Protein 2ODV (pdb70)

Foldseek 3Di:
DLVVLVVVLVVLLVVLLVVLVVLLVVLVDAADLAPVRLVVVVVVLCCCVPPVVVVSVVSLVVSVVSVVVNVVCCVVPVDPAPPQSDNVNSVVSVVSSVVSSVVSVVVSVVSVVLNVVLVVLVVVLVVLLVVLVVLLVVLVVLLVVQVVCVVVVHHRDCLVVSVVSLVVSVVSLVVNCVSLVVSVVSVNVCSVVSNVVSVVSVVSSVVSVVSSVVPPD

GO terms:
  GO:0042383 sarcolemma (C, IDA)
  GO:0030056 hemidesmosome (C, IDA)
  GO:0031581 hemidesmosome assembly (P, IDA)
  GO:0005515 protein binding (F, IPI)
  GO:0008307 structural constituent of muscle (F, TAS)
  GO:0005829 cytosol (C, TAS)
  GO:0043034 costamere (C, TAS)
  GO:0045296 cadherin binding (F, HDA)
  GO:0030506 ankyrin binding (F, IPI)
  GO:0045111 intermediate filament cytoskeleton (C, IDA)
  GO:0005925 focal adhesion (C, IDA)
  GO:0070062 extracellular exosome (C, HDA)
  GO:0005925 focal adhesion (C, HDA)
  GO:0003723 RNA binding (F, HDA)
  GO:0008307 structural constituent of muscle (F, IMP)

Sequence (217 aa):
ELQLRWQEYRELVLLLLQWMRHHTAAFEERFPSSFEEIEILWSQFLKFKEMELPAKEADKNRSKGIYQSLEGAVQAGQLKVPPGYHHPLDVEKEEWGKLHVAILEREKQLRRSEFERLEALQRRIVTKLQMEAGLAEEQLNQADALLQSDVRLLAAGKVPQRAGEVERDLDKADSMIRLLFNNDVQQTLKDGRHPQGEQMYRRVYRLHKRLVAIRTEYNLRLK

Radius of gyration: 33.37 Å; Cα contacts (8 Å, |Δi|>4): 157; chains: 1; bounding box: 69×65×80 Å

Solvent-accessible surface area: 13634 Å² total; per-residue (Å²): 144,57,118,94,123,12,104,77,0,104,96,26,0,83,109,3,5,106,27,1,141,121,34,38,61,50,34,166,148,76,82,4,40,39,59,123,67,4,99,96,38,81,43,109,7,51,131,13,66,108,138,76,30,65,52,56,76,55,27,13,73,127,0,67,44,30,8,124,72,4,68,53,10,31,155,73,54,126,15,154,26,45,117,32,40,71,20,120,31,1,58,119,54,34,30,106,1,92,94,20,5,96,83,34,24,124,82,2,124,57,37,83,107,62,7,75,44,6,80,178,36,12,62,106,6,104,129,27,2,25,109,0,66,97,12,0,70,106,0,41,64,30,0,82,34,0,34,149,32,71,87,68,76,120,110,38,135,103,25,52,51,0,71,125,4,4,81,64,0,28,67,49,3,168,101,0,50,98,12,1,88,58,0,51,96,16,179,26,78,74,3,105,126,30,67,137,108,1,75,189,11,55,113,75,2,67,65,12,74,69,54,5,77,135,126,26,156

InterPro domains:
  IPR001101 Plectin repeat [PF00681] (2866-2904)
  IPR001101 Plectin repeat [PF00681] (2942-2980)
  IPR001101 Plectin repeat [PF00681] (3194-3232)
  IPR001101 Plectin repeat [PF00681] (3270-3308)
  IPR001101 Plectin repeat [PF00681] (3525-3563)
  IPR001101 Plectin repeat [PF00681] (3601-3639)
  IPR001101 Plectin repeat [PF00681] (3860-3898)
  IPR001101 Plectin repeat [PF00681] (3936-3974)
  IPR001101 Plectin repeat [PF00681] (4065-4100)
  IPR001101 Plectin repeat [PF00681] (4103-4141)
  IPR001101 Plectin repeat [PF00681] (4179-4217)
  IPR001101 Plectin repeat [PF00681] (4280-4308)
  IPR001101 Plectin repeat [PF00681] (4448-4484)
  IPR001101 Plectin repeat [PF00681] (4524-4562)
  IPR001101 Plectin repeat [SM00250] (2826-2863)
  IPR001101 Plectin repeat [SM00250] (2864-2901)
  IPR001101 Plectin repeat [SM00250] (2902-2939)
  IPR001101 Plectin repeat [SM00250] (2940-2977)
  IPR001101 Plectin repeat [SM00250] (2981-3015)
  IPR001101 Plectin repeat [SM00250] (3116-3153)

Structure (mmCIF, N/CA/C/O backbone):
data_2ODV
#
_entry.id   2ODV
#
_cell.length_a   154.620
_cell.length_b   26.510
_cell.length_c   58.090
_cell.angle_alpha   90.00
_cell.angle_beta   90.00
_cell.angle_gamma   90.00
#
_symmetry.space_group_name_H-M   'P 21 21 2'
#
loop_
_entity.id
_entity.type
_entity.pdbx_description
1 polymer 'Plectin 1'
2 non-polymer S-1,2-PROPANEDIOL
3 water water
#
loop_
_atom_site.group_PDB
_atom_site.id
_atom_site.type_symbol
_atom_site.label_atom_id
_atom_site.label_alt_id
_atom_site.label_comp_id
_atom_site.label_asym_id
_atom_site.label_entity_id
_atom_site.label_seq_id
_atom_site.pdbx_PDB_ins_code
_atom_site.Cartn_x
_atom_site.Cartn_y
_atom_site.Cartn_z
_atom_site.occupancy
_atom_site.B_iso_or_equiv
_atom_site.auth_seq_id
_atom_site.auth_comp_id
_atom_site.auth_asym_id
_atom_site.auth_atom_id
_atom_site.pdbx_PDB_model_num
ATOM 1 N N . GLU A 1 8 ? 13.886 39.933 -12.397 1.00 16.50 303 GLU A N 1
ATOM 2 C CA . GLU A 1 8 ? 12.817 38.892 -12.390 1.00 16.68 303 GLU A CA 1
ATOM 3 C C . GLU A 1 8 ? 13.409 37.489 -12.569 1.00 16.55 303 GLU A C 1
ATOM 4 O O . GLU A 1 8 ? 13.910 36.885 -11.623 1.00 16.57 303 GLU A O 1
ATOM 10 N N . LEU A 1 9 ? 13.326 36.985 -13.795 1.00 16.40 304 LEU A N 1
ATOM 11 C CA . LEU A 1 9 ? 14.059 35.811 -14.227 1.00 16.11 304 LEU A CA 1
ATOM 12 C C . LEU A 1 9 ? 15.566 35.994 -13.982 1.00 15.33 304 LEU A C 1
ATOM 13 O O . LEU A 1 9 ? 16.198 35.130 -13.405 1.00 15.32 304 LEU A O 1
ATOM 18 N N . GLN A 1 10 ? 16.131 37.127 -14.404 1.00 14.99 305 GLN A N 1
ATOM 19 C CA . GLN A 1 10 ? 17.553 37.421 -14.204 1.00 14.56 305 GLN A CA 1
ATOM 20 C C . GLN A 1 10 ? 17.899 37.425 -12.704 1.00 14.04 305 GLN A C 1
ATOM 21 O O . GLN A 1 10 ? 18.997 36.959 -12.309 1.00 12.90 305 GLN A O 1
ATOM 27 N N . LEU A 1 11 ? 16.987 37.950 -11.892 1.00 13.84 306 LEU A N 1
ATOM 28 C CA . LEU A 1 11 ? 17.113 37.881 -10.442 1.00 13.54 306 LEU A CA 1
ATOM 29 C C . LEU A 1 11 ? 17.217 36.436 -9.974 1.00 13.43 306 LEU A C 1
ATOM 30 O O . LEU A 1 11 ? 18.254 36.016 -9.460 1.00 13.70 306 LEU A O 1
ATOM 35 N N . ARG A 1 12 ? 16.141 35.677 -10.153 1.00 12.78 307 ARG A N 1
ATOM 36 C CA . ARG A 1 12 ? 16.076 34.318 -9.601 1.00 12.69 307 ARG A CA 1
ATOM 37 C C . ARG A 1 12 ? 17.260 33.453 -10.098 1.00 12.63 307 ARG A C 1
ATOM 38 O O . ARG A 1 12 ? 17.828 32.695 -9.327 1.00 11.37 307 ARG A O 1
ATOM 46 N N . TRP A 1 13 ? 17.637 33.612 -11.372 1.00 12.96 308 TRP A N 1
ATOM 47 C CA . TRP A 1 13 ? 18.832 32.984 -11.939 1.00 13.74 308 TRP A CA 1
ATOM 48 C C . TRP A 1 13 ? 20.069 33.366 -11.178 1.00 13.68 308 TRP A C 1
ATOM 49 O O . TRP A 1 13 ? 20.847 32.493 -10.811 1.00 14.75 308 TRP A O 1
ATOM 60 N N . GLN A 1 14 ? 20.251 34.662 -10.945 1.00 13.53 309 GLN A N 1
ATOM 61 C CA . GLN A 1 14 ? 21.351 35.151 -10.124 1.00 13.50 309 GLN A CA 1
ATOM 62 C C . GLN A 1 14 ? 21.334 34.511 -8.741 1.00 13.52 309 GLN A C 1
ATOM 63 O O . GLN A 1 14 ? 22.302 33.869 -8.334 1.00 12.69 309 GLN A O 1
ATOM 69 N N . GLU A 1 15 ? 20.231 34.689 -8.021 1.00 14.03 310 GLU A N 1
ATOM 70 C CA . GLU A 1 15 ? 20.096 34.105 -6.671 1.00 15.01 310 GLU A CA 1
ATOM 71 C C . GLU A 1 15 ? 20.390 32.592 -6.696 1.00 14.90 310 GLU A C 1
ATOM 72 O O . GLU A 1 15 ? 21.112 32.111 -5.865 1.00 14.17 310 GLU A O 1
ATOM 78 N N . TYR A 1 16 ? 19.825 31.862 -7.648 1.00 16.19 311 TYR A N 1
ATOM 79 C CA . TYR A 1 16 ? 20.057 30.416 -7.708 1.00 16.75 311 TYR A CA 1
ATOM 80 C C . TYR A 1 16 ? 21.551 30.093 -7.866 1.00 17.82 311 TYR A C 1
ATOM 81 O 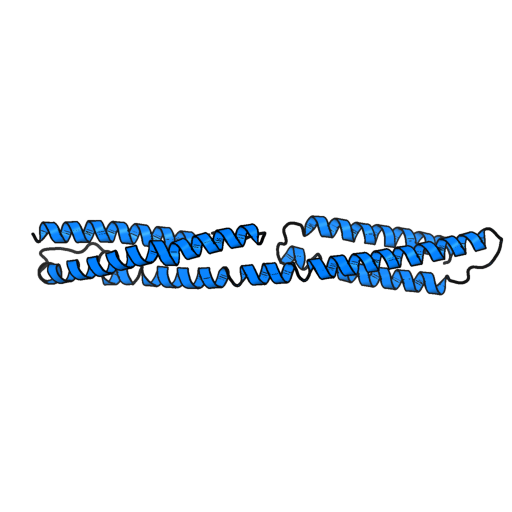O . TYR A 1 16 ? 22.059 29.190 -7.211 1.00 18.28 311 TYR A O 1
ATOM 90 N N . ARG A 1 17 ? 22.239 30.806 -8.759 1.00 19.08 312 ARG A N 1
ATOM 91 C CA . ARG A 1 17 ? 23.653 30.506 -9.034 1.00 19.66 312 ARG A CA 1
ATOM 92 C C . ARG A 1 17 ? 24.531 30.903 -7.856 1.00 19.44 312 ARG A C 1
ATOM 93 O O . ARG A 1 17 ? 25.413 30.144 -7.462 1.00 18.69 312 ARG A O 1
ATOM 101 N N . GLU A 1 18 ? 24.330 32.109 -7.327 1.00 19.57 313 GLU A N 1
ATOM 102 C CA . GLU A 1 18 ? 25.071 32.500 -6.130 1.00 20.93 313 GLU A CA 1
ATOM 103 C C . GLU A 1 18 ? 24.963 31.391 -5.045 1.00 21.39 313 GLU A C 1
ATOM 104 O O . GLU A 1 18 ? 25.969 30.911 -4.546 1.00 22.40 313 GLU A O 1
ATOM 110 N N . LEU A 1 19 ? 23.754 31.035 -4.688 1.00 21.64 314 LEU A N 1
ATOM 111 C CA . LEU A 1 19 ? 23.456 29.989 -3.734 1.00 22.32 314 LEU A CA 1
ATOM 112 C C . LEU A 1 19 ? 24.130 28.623 -3.960 1.00 23.09 314 LEU A C 1
ATOM 113 O O . LEU A 1 19 ? 24.657 28.034 -3.062 1.00 22.30 314 LEU A O 1
ATOM 118 N N . VAL A 1 20 ? 24.056 28.130 -5.170 1.00 22.07 315 VAL A N 1
ATOM 119 C CA . VAL A 1 20 ? 24.524 26.803 -5.477 1.00 22.78 315 VAL A CA 1
ATOM 120 C C . VAL A 1 20 ? 26.052 26.819 -5.534 1.00 24.02 315 VAL A C 1
ATOM 121 O O . VAL A 1 20 ? 26.711 25.832 -5.160 1.00 25.15 315 VAL A O 1
ATOM 125 N N . LEU A 1 21 ? 26.612 27.903 -6.030 1.00 22.27 316 LEU A N 1
ATOM 126 C CA . LEU A 1 21 ? 28.052 28.056 -5.990 1.00 22.85 316 LEU A CA 1
ATOM 127 C C . LEU A 1 21 ? 28.562 27.927 -4.548 1.00 22.20 316 LEU A C 1
ATOM 128 O O . LEU A 1 21 ? 29.500 27.177 -4.304 1.00 22.35 316 LEU A O 1
ATOM 133 N N . LEU A 1 22 ? 27.955 28.653 -3.610 1.00 21.88 317 LEU A N 1
ATOM 134 C CA . LEU A 1 22 ? 28.412 28.597 -2.223 1.00 21.96 317 LEU A CA 1
ATOM 135 C C . LEU A 1 22 ? 28.177 27.238 -1.572 1.00 22.06 317 LEU A C 1
ATOM 136 O O . LEU A 1 22 ? 28.972 26.777 -0.768 1.00 22.99 317 LEU A O 1
ATOM 141 N N . LEU A 1 23 ? 27.089 26.599 -1.937 1.00 21.31 318 LEU A N 1
ATOM 142 C CA . LEU A 1 23 ? 26.723 25.292 -1.440 1.00 22.83 318 LEU A CA 1
ATOM 143 C C . LEU A 1 23 ? 27.713 24.249 -1.895 1.00 22.06 318 LEU A C 1
ATOM 144 O O . LEU A 1 23 ? 28.203 23.485 -1.126 1.00 22.65 318 LEU A O 1
ATOM 149 N N . LEU A 1 24 ? 28.008 24.252 -3.169 1.00 21.00 319 LEU A N 1
ATOM 150 C CA . LEU A 1 24 ? 28.959 23.321 -3.754 1.00 19.77 319 LEU A CA 1
ATOM 151 C C . LEU A 1 24 ? 30.352 23.525 -3.144 1.00 19.59 319 LEU A C 1
ATOM 152 O O . LEU A 1 24 ? 31.038 22.543 -2.872 1.00 19.84 319 LEU A O 1
ATOM 157 N N . GLN A 1 25 ? 30.778 24.781 -2.954 1.00 18.72 320 GLN A N 1
ATOM 158 C CA . GLN A 1 25 ? 32.082 25.049 -2.320 1.00 18.69 320 GLN A CA 1
ATOM 159 C C . GLN A 1 25 ? 32.099 24.464 -0.903 1.00 17.97 320 GLN A C 1
ATOM 160 O O . GLN A 1 25 ? 33.033 23.761 -0.523 1.00 17.77 320 GLN A O 1
ATOM 166 N N . TRP A 1 26 ? 31.055 24.752 -0.139 1.00 17.55 321 TRP A N 1
ATOM 167 C CA . TRP A 1 26 ? 30.942 24.261 1.235 1.00 17.54 321 TRP A CA 1
ATOM 168 C C . TRP A 1 26 ? 30.967 22.729 1.302 1.00 17.74 321 TRP A C 1
ATOM 169 O O . TRP A 1 26 ? 31.694 22.154 2.124 1.00 18.51 321 TRP A O 1
ATOM 180 N N . MET A 1 27 ? 30.167 22.071 0.469 1.00 17.35 322 MET A N 1
ATOM 181 C CA . MET A 1 27 ? 30.073 20.582 0.488 1.00 16.75 322 MET A CA 1
ATOM 182 C C . MET A 1 27 ? 31.396 19.900 0.175 1.00 16.67 322 MET A C 1
ATOM 183 O O . MET A 1 27 ? 31.785 18.951 0.869 1.00 18.21 322 MET A O 1
ATOM 188 N N . ARG A 1 28 ? 32.108 20.443 -0.805 1.00 17.58 323 ARG A N 1
ATOM 189 C CA . ARG A 1 28 ? 33.403 19.912 -1.238 1.00 18.61 323 ARG A CA 1
ATOM 190 C C . ARG A 1 28 ? 34.423 20.145 -0.164 1.00 17.29 323 ARG A C 1
ATOM 191 O O . ARG A 1 28 ? 35.243 19.299 0.086 1.00 17.60 323 ARG A O 1
ATOM 199 N N . HIS A 1 29 ? 34.380 21.331 0.432 1.00 18.68 324 HIS A N 1
ATOM 200 C CA . HIS A 1 29 ? 35.307 21.681 1.491 1.00 19.47 324 HIS A CA 1
ATOM 201 C C . HIS A 1 29 ? 35.164 20.713 2.632 1.00 19.16 324 HIS A C 1
ATOM 202 O O . HIS A 1 29 ? 36.167 20.239 3.168 1.00 19.70 324 HIS A O 1
ATOM 209 N N . HIS A 1 30 ? 33.922 20.405 2.996 1.00 19.29 325 HIS A N 1
ATOM 210 C CA . HIS A 1 30 ? 33.672 19.576 4.175 1.00 19.04 325 HIS A CA 1
ATOM 211 C C . HIS A 1 30 ? 33.814 18.095 3.922 1.00 18.74 325 HIS A C 1
ATOM 212 O O . HIS A 1 30 ? 34.273 17.353 4.794 1.00 18.78 325 HIS A O 1
ATOM 219 N N . THR A 1 31 ? 33.481 17.684 2.701 1.00 19.66 326 THR A N 1
ATOM 220 C CA . THR A 1 31 ? 33.734 16.327 2.204 1.00 19.84 326 THR A CA 1
ATOM 221 C C . THR A 1 31 ? 35.227 15.953 2.238 1.00 20.15 326 THR A C 1
ATOM 222 O O . THR A 1 31 ? 35.581 14.857 2.664 1.00 20.53 326 THR A O 1
ATOM 226 N N . ALA A 1 32 ? 36.091 16.874 1.813 1.00 20.52 327 ALA A N 1
ATOM 227 C CA . ALA A 1 32 ? 37.541 16.663 1.837 1.00 20.11 327 ALA A CA 1
ATOM 228 C C . ALA A 1 32 ? 38.116 16.634 3.257 1.00 20.61 327 ALA A C 1
ATOM 229 O O . ALA A 1 32 ? 39.055 15.867 3.539 1.00 20.42 327 ALA A O 1
ATOM 231 N N . ALA A 1 33 ? 37.553 17.462 4.141 1.00 20.40 328 ALA A N 1
ATOM 232 C CA . ALA A 1 33 ? 37.969 17.522 5.532 1.00 20.80 328 ALA A CA 1
ATOM 233 C C . ALA A 1 33 ? 37.708 16.193 6.258 1.00 21.56 328 ALA A C 1
ATOM 234 O O . ALA A 1 33 ? 38.502 15.769 7.101 1.00 21.35 328 ALA A O 1
ATOM 236 N N . PHE A 1 34 ? 36.597 15.545 5.914 1.00 22.29 329 PHE A N 1
ATOM 237 C CA . PHE A 1 34 ? 36.287 14.225 6.425 1.00 23.31 329 PHE A CA 1
ATOM 238 C C . PHE A 1 34 ? 37.247 13.158 5.886 1.00 23.83 329 PHE A C 1
ATOM 239 O O . PHE A 1 34 ? 37.631 12.258 6.629 1.00 24.62 329 PHE A O 1
ATOM 247 N N . GLU A 1 35 ? 37.655 13.265 4.619 1.00 24.67 330 GLU A N 1
ATOM 248 C CA . GLU A 1 35 ? 38.680 12.354 4.061 1.00 24.76 330 GLU A CA 1
ATOM 249 C C . GLU A 1 35 ? 39.983 12.399 4.861 1.00 25.07 330 GLU A C 1
ATOM 250 O O . GLU A 1 35 ? 40.795 11.473 4.813 1.00 25.41 330 GLU A O 1
ATOM 256 N N . GLU A 1 36 ? 40.155 13.483 5.608 1.00 25.28 331 GLU A N 1
ATOM 257 C CA . GLU A 1 36 ? 41.378 13.780 6.332 1.00 25.75 331 GLU A CA 1
ATOM 258 C C . GLU A 1 36 ? 41.348 13.261 7.773 1.00 25.55 331 GLU A C 1
ATOM 259 O O . GLU A 1 36 ? 41.590 12.077 8.025 1.00 25.63 331 GLU A O 1
ATOM 265 N N . ARG A 1 38 ? 43.450 11.968 10.831 1.00 37.16 333 ARG A N 1
ATOM 266 C CA . ARG A 1 38 ? 43.218 12.724 12.064 1.00 36.75 333 ARG A CA 1
ATOM 267 C C . ARG A 1 38 ? 42.891 11.795 13.226 1.00 36.24 333 ARG A C 1
ATOM 268 O O . ARG A 1 38 ? 41.836 11.914 13.835 1.00 36.54 333 ARG A O 1
ATOM 270 N N . PHE A 1 39 ? 43.805 10.876 13.543 1.00 35.45 334 PHE A N 1
ATOM 271 C CA . PHE A 1 39 ? 43.557 9.903 14.606 1.00 33.73 334 PHE A CA 1
ATOM 272 C C . PHE A 1 39 ? 43.974 10.422 15.994 1.00 32.66 334 PHE A C 1
ATOM 273 O O . PHE A 1 39 ? 45.131 10.830 16.197 1.00 33.34 334 PHE A O 1
ATOM 275 N N . PRO A 1 40 ? 43.047 10.392 16.956 1.00 30.66 335 PRO A N 1
ATOM 276 C CA . PRO A 1 40 ? 43.353 10.850 18.319 1.00 30.13 335 PRO A CA 1
ATOM 277 C C . PRO A 1 40 ? 44.368 9.975 19.056 1.00 29.46 335 PRO A C 1
ATOM 278 O O . PRO A 1 40 ? 44.286 8.745 18.995 1.00 29.80 335 PRO A O 1
ATOM 282 N N . SER A 1 41 ? 45.313 10.590 19.764 1.00 28.38 336 SER A N 1
ATOM 283 C CA . SER A 1 41 ? 46.171 9.781 20.652 1.00 28.44 336 SER A CA 1
ATOM 284 C C . SER A 1 41 ? 45.636 9.647 22.081 1.00 27.30 336 SER A C 1
ATOM 285 O O . SER A 1 41 ? 46.169 8.834 22.862 1.00 26.48 336 SER A O 1
ATOM 288 N N . SER A 1 42 ? 44.591 10.421 22.411 1.00 24.56 337 SER A N 1
ATOM 289 C CA . SER A 1 42 ? 44.063 10.455 23.774 1.00 23.61 337 SER A CA 1
ATOM 290 C C . SER A 1 42 ? 42.549 10.714 23.773 1.00 24.27 337 SER A C 1
ATOM 291 O O . SER A 1 42 ? 41.973 11.172 22.765 1.00 22.46 337 SER A O 1
ATOM 294 N N . PHE A 1 43 ? 41.907 10.442 24.902 1.00 23.82 338 PHE A N 1
ATOM 295 C CA . PHE A 1 43 ? 40.508 10.770 25.031 1.00 23.85 338 PHE A CA 1
ATOM 296 C C . PHE A 1 43 ? 40.308 12.280 24.915 1.00 23.88 338 PHE A C 1
ATOM 297 O O . PHE A 1 43 ? 39.332 12.725 24.373 1.00 22.77 338 PHE A O 1
ATOM 305 N N . GLU A 1 44 ? 41.234 13.066 25.453 1.00 24.43 339 GLU A N 1
ATOM 306 C CA . GLU A 1 44 ? 41.127 14.514 25.318 1.00 24.87 339 GLU A CA 1
ATOM 307 C C . GLU A 1 44 ? 40.970 14.905 23.853 1.00 24.97 339 GLU A C 1
ATOM 308 O O . GLU A 1 44 ? 40.111 15.724 23.515 1.00 25.22 339 GLU A O 1
ATOM 314 N N . GLU A 1 45 ? 41.795 14.331 22.982 1.00 24.57 340 GLU A N 1
ATOM 315 C CA . GLU A 1 45 ? 41.726 14.611 21.547 1.00 25.16 340 GLU A CA 1
ATOM 316 C C . GLU A 1 45 ? 40.413 14.106 20.950 1.00 24.62 340 GLU A C 1
ATOM 317 O O . GLU A 1 45 ? 39.772 14.833 20.221 1.00 24.51 340 GLU A O 1
ATOM 323 N N . ILE A 1 46 ? 40.003 12.869 21.266 1.00 24.72 341 ILE A N 1
ATOM 324 C CA . ILE A 1 46 ? 38.755 12.366 20.655 1.00 24.40 341 ILE A CA 1
ATOM 325 C C . ILE A 1 46 ? 37.506 13.184 21.062 1.00 23.67 341 ILE A C 1
ATOM 326 O O . ILE A 1 46 ? 36.580 13.355 20.272 1.00 23.70 341 ILE A O 1
ATOM 331 N N . GLU A 1 47 ? 37.470 13.638 22.305 1.00 23.13 342 GLU A N 1
ATOM 332 C CA . GLU A 1 47 ? 36.409 14.514 22.770 1.00 24.04 342 GLU A CA 1
ATOM 333 C C . GLU A 1 47 ? 36.296 15.814 21.976 1.00 23.70 342 GLU A C 1
ATOM 334 O O . GLU A 1 47 ? 35.185 16.308 21.754 1.00 25.04 342 GLU A O 1
ATOM 340 N N . ILE A 1 48 ? 37.431 16.403 21.592 1.00 21.67 343 ILE A N 1
ATOM 341 C CA . ILE A 1 48 ? 37.402 17.607 20.788 1.00 22.04 343 ILE A CA 1
ATOM 342 C C . ILE A 1 48 ? 36.934 17.253 19.413 1.00 21.35 343 ILE A C 1
ATOM 343 O O . ILE A 1 48 ? 36.085 17.907 18.872 1.00 22.26 343 ILE A O 1
ATOM 348 N N . LEU A 1 49 ? 37.456 16.170 18.837 1.00 21.15 344 LEU A N 1
ATOM 349 C CA . LEU A 1 49 ? 37.032 15.814 17.463 1.00 20.34 344 LEU A CA 1
ATOM 350 C C . LEU A 1 49 ? 35.537 15.555 17.447 1.00 20.38 344 LEU A C 1
ATOM 351 O O . LEU A 1 49 ? 34.835 15.937 16.514 1.00 19.20 344 LEU A O 1
ATOM 356 N N . TRP A 1 50 ? 35.057 14.851 18.469 1.00 19.11 345 TRP A N 1
ATOM 357 C CA . TRP A 1 50 ? 33.625 14.491 18.528 1.00 18.65 345 TRP A CA 1
ATOM 358 C C . TRP A 1 50 ? 32.748 15.727 18.686 1.00 19.30 345 TRP A C 1
ATOM 359 O O . TRP A 1 50 ? 31.731 15.856 17.988 1.00 19.56 345 TRP A O 1
ATOM 370 N N . SER A 1 51 ? 33.104 16.612 19.630 1.00 19.07 346 SER A N 1
ATOM 371 C CA . SER A 1 51 ? 32.418 17.886 19.767 1.00 20.34 346 SER A CA 1
ATOM 372 C C . SER A 1 51 ? 32.329 18.682 18.437 1.00 22.19 346 SER A C 1
ATOM 373 O O . SER A 1 51 ? 31.252 19.173 18.046 1.00 22.98 346 SER A O 1
ATOM 376 N N . GLN A 1 52 ? 33.472 18.855 17.789 1.00 22.60 347 GLN A N 1
ATOM 377 C CA . GLN A 1 52 ? 33.570 19.490 16.484 1.00 25.00 347 GLN A CA 1
ATOM 378 C C . GLN A 1 52 ? 32.671 18.798 15.463 1.00 23.72 347 GLN A C 1
ATOM 379 O O . GLN A 1 52 ? 31.961 19.464 14.734 1.00 24.62 347 GLN A O 1
ATOM 385 N N . 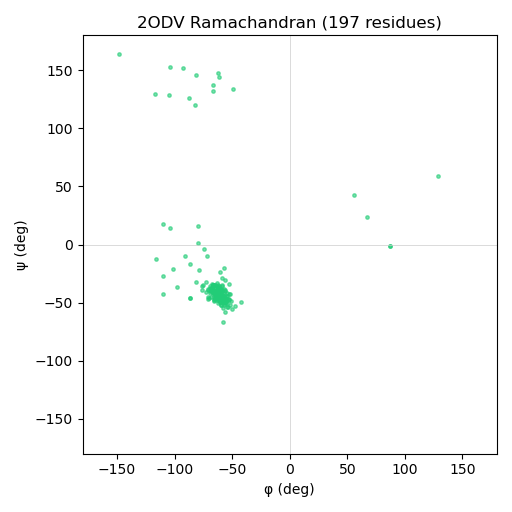PHE A 1 53 ? 32.664 17.462 15.441 1.00 23.58 348 PHE A N 1
ATOM 386 C CA . PHE A 1 53 ? 31.765 16.725 14.589 1.00 23.50 348 PHE A CA 1
ATOM 387 C C . PHE A 1 53 ? 30.289 17.007 14.849 1.00 23.81 348 PHE A C 1
ATOM 388 O O . PHE A 1 53 ? 29.506 17.300 13.914 1.00 23.22 348 PHE A O 1
ATOM 396 N N . LEU A 1 54 ? 29.892 16.893 16.109 1.00 23.16 349 LEU A N 1
ATOM 397 C CA . LEU A 1 54 ? 28.496 17.193 16.474 1.00 25.28 349 LEU A CA 1
ATOM 398 C C . LEU A 1 54 ? 28.105 18.627 16.211 1.00 25.09 349 LEU A C 1
ATOM 399 O O . LEU A 1 54 ? 26.953 18.908 15.895 1.00 25.51 349 LEU A O 1
ATOM 404 N N . LYS A 1 55 ? 29.041 19.558 16.398 1.00 26.33 350 LYS A N 1
ATOM 405 C CA . LYS A 1 55 ? 28.754 20.954 16.090 1.00 27.16 350 LYS A CA 1
ATOM 406 C C . LYS A 1 55 ? 28.449 21.091 14.610 1.00 26.82 350 LYS A C 1
ATOM 407 O O . LYS A 1 55 ? 27.471 21.738 14.253 1.00 28.76 350 LYS A O 1
ATOM 413 N N . PHE A 1 56 ? 29.260 20.486 13.759 1.00 25.56 351 PHE A N 1
ATOM 414 C CA . PHE A 1 56 ? 28.985 20.467 12.326 1.00 26.34 351 PHE A CA 1
ATOM 415 C C . PHE A 1 56 ? 27.615 19.835 11.998 1.00 27.44 351 PHE A C 1
ATOM 416 O O . PHE A 1 56 ? 26.756 20.416 11.300 1.00 26.67 351 PHE A O 1
ATOM 424 N N . LYS A 1 57 ? 27.446 18.621 12.490 1.00 27.36 352 LYS A N 1
ATOM 425 C CA . LYS A 1 57 ? 26.296 17.813 12.153 1.00 28.54 352 LYS A CA 1
ATOM 426 C C . LYS A 1 57 ? 25.013 18.478 12.568 1.00 29.32 352 LYS A C 1
ATOM 427 O O . LYS A 1 57 ? 24.047 18.450 11.835 1.00 30.61 352 LYS A O 1
ATOM 433 N N . GLU A 1 58 ? 24.995 19.089 13.745 1.00 31.01 353 GLU A N 1
ATOM 434 C CA . GLU A 1 58 ? 23.769 19.571 14.335 1.00 32.43 353 GLU A CA 1
ATOM 435 C C . GLU A 1 58 ? 23.582 21.072 14.172 1.00 32.59 353 GLU A C 1
ATOM 436 O O . GLU A 1 58 ? 22.454 21.549 14.280 1.00 32.86 353 GLU A O 1
ATOM 442 N N . MET A 1 59 ? 24.657 21.819 13.937 1.00 31.70 354 MET A N 1
ATOM 443 C CA . MET A 1 59 ? 24.545 23.268 13.827 1.00 33.47 354 MET A CA 1
ATOM 444 C C . MET A 1 59 ? 24.774 23.824 12.415 1.00 32.82 354 MET A C 1
ATOM 445 O O . MET A 1 59 ? 24.050 24.728 12.005 1.00 34.77 354 MET A O 1
ATOM 450 N N . GLU A 1 60 ? 25.776 23.338 11.684 1.00 30.53 355 GLU A N 1
ATOM 451 C CA . GLU A 1 60 ? 26.068 23.889 10.351 1.00 30.31 355 GLU A CA 1
ATOM 452 C C . GLU A 1 60 ? 25.233 23.197 9.250 1.00 28.09 355 GLU A C 1
ATOM 453 O O . GLU A 1 60 ? 24.709 23.839 8.358 1.00 26.52 355 GLU A O 1
ATOM 459 N N . LEU A 1 61 ? 25.172 21.879 9.296 1.00 25.87 356 LEU A N 1
ATOM 460 C CA . LEU A 1 61 ? 24.502 21.085 8.276 1.00 25.98 356 LEU A CA 1
ATOM 461 C C . LEU A 1 61 ? 23.026 21.491 8.020 1.00 24.62 356 LEU A C 1
ATOM 462 O O . LEU A 1 61 ? 22.655 21.783 6.877 1.00 23.18 356 LEU A O 1
ATOM 467 N N . PRO A 1 62 ? 22.184 21.544 9.064 1.00 23.88 357 PRO A N 1
ATOM 468 C CA . PRO A 1 62 ? 20.776 21.925 8.802 1.00 23.13 357 PRO A CA 1
ATOM 469 C C . PRO A 1 62 ? 20.583 23.260 8.097 1.00 22.96 357 PRO A C 1
ATOM 470 O O . PRO A 1 62 ? 19.644 23.414 7.298 1.00 21.76 357 PRO A O 1
ATOM 474 N N . ALA A 1 63 ? 21.487 24.208 8.318 1.00 23.35 358 ALA A N 1
ATOM 475 C CA . ALA A 1 63 ? 21.378 25.498 7.608 1.00 24.76 358 ALA A CA 1
ATOM 476 C C . ALA A 1 63 ? 21.634 25.327 6.099 1.00 24.45 358 ALA A C 1
ATOM 477 O O . ALA A 1 63 ? 21.003 25.992 5.238 1.00 23.59 358 ALA A O 1
ATOM 479 N N . LYS A 1 64 ? 22.579 24.456 5.790 1.00 22.54 359 LYS A N 1
ATOM 480 C CA . LYS A 1 64 ? 22.931 24.207 4.406 1.00 24.49 359 LYS A CA 1
ATOM 481 C C . LYS A 1 64 ? 21.855 23.361 3.747 1.00 24.22 359 LYS A C 1
ATOM 482 O O . LYS A 1 64 ? 21.542 23.527 2.567 1.00 25.15 359 LYS A O 1
ATOM 488 N N . GLU A 1 65 ? 21.272 22.462 4.521 1.00 25.10 360 GLU A N 1
ATOM 489 C CA . GLU A 1 65 ? 20.118 21.696 4.040 1.00 25.75 360 GLU A CA 1
ATOM 490 C C . GLU A 1 65 ? 19.006 22.664 3.645 1.00 25.80 360 GLU A C 1
ATOM 491 O O . GLU A 1 65 ? 18.421 22.529 2.549 1.00 25.73 360 GLU A O 1
ATOM 497 N N . ALA A 1 66 ? 18.743 23.674 4.488 1.00 24.98 361 ALA A N 1
ATOM 498 C CA . ALA A 1 66 ? 17.745 24.710 4.103 1.00 25.57 361 ALA A CA 1
ATOM 499 C C . ALA A 1 66 ? 18.064 25.413 2.782 1.00 25.51 361 ALA A C 1
ATOM 500 O O . ALA A 1 66 ? 17.170 25.620 1.942 1.00 25.83 361 ALA A O 1
ATOM 502 N N . ASP A 1 67 ? 19.325 25.826 2.620 1.00 25.45 362 ASP A N 1
ATOM 503 C CA . ASP A 1 67 ? 19.791 26.467 1.384 1.00 25.40 362 ASP A CA 1
ATOM 504 C C . ASP A 1 67 ? 19.595 25.530 0.178 1.00 26.01 362 ASP A C 1
ATOM 505 O O . ASP A 1 67 ? 19.183 25.981 -0.915 1.00 24.84 362 ASP A O 1
ATOM 510 N N . LYS A 1 68 ? 19.930 24.242 0.368 1.00 25.76 363 LYS A N 1
ATOM 511 C CA . LYS A 1 68 ? 19.776 23.252 -0.715 1.00 26.80 363 LYS A CA 1
ATOM 512 C C . LYS A 1 68 ? 18.320 23.242 -1.219 1.00 27.75 363 LYS A C 1
ATOM 513 O O . LYS A 1 68 ? 18.044 23.352 -2.430 1.00 26.96 363 LYS A O 1
ATOM 519 N N . ASN A 1 69 ? 17.401 23.158 -0.261 1.00 27.79 364 ASN A N 1
ATOM 520 C CA . ASN A 1 69 ? 15.975 23.018 -0.526 1.00 28.38 364 ASN A CA 1
ATOM 521 C C . ASN A 1 69 ? 15.363 24.298 -1.040 1.00 29.69 364 ASN A C 1
ATOM 522 O O . ASN A 1 69 ? 14.457 24.270 -1.888 1.00 30.19 364 ASN A O 1
ATOM 527 N N . ARG A 1 70 ? 15.906 25.423 -0.582 1.00 30.48 365 ARG A N 1
ATOM 528 C CA . ARG A 1 70 ? 15.560 26.714 -1.157 1.00 32.31 365 ARG A CA 1
ATOM 529 C C . ARG A 1 70 ? 16.044 26.832 -2.603 1.00 30.75 365 ARG A C 1
ATOM 530 O O . ARG A 1 70 ? 15.315 27.349 -3.457 1.00 31.07 365 ARG A O 1
ATOM 538 N N . SER A 1 71 ? 17.264 26.370 -2.884 1.00 29.97 366 SER A N 1
ATOM 539 C CA . SER A 1 71 ? 17.805 26.398 -4.278 1.00 28.98 366 SER A CA 1
ATOM 540 C C . SER A 1 71 ? 16.904 25.569 -5.235 1.00 29.28 366 SER A C 1
ATOM 541 O O . SER A 1 71 ? 16.606 26.017 -6.347 1.00 29.43 366 SER A O 1
ATOM 544 N N . LYS A 1 72 ? 16.489 24.369 -4.799 1.00 30.29 367 LYS A N 1
ATOM 545 C CA . LYS A 1 72 ? 15.516 23.530 -5.538 1.00 31.37 367 LYS A CA 1
ATOM 546 C C . LYS A 1 72 ? 14.233 24.299 -5.885 1.00 30.77 367 LYS A C 1
ATOM 547 O O . LYS A 1 72 ? 13.784 24.266 -7.022 1.00 31.79 367 LYS A O 1
ATOM 553 N N . GLY A 1 73 ? 13.665 24.994 -4.901 1.00 30.96 368 GLY A N 1
ATOM 554 C CA . GLY A 1 73 ? 12.484 25.846 -5.083 1.00 30.06 368 GLY A CA 1
ATOM 555 C C . GLY A 1 73 ? 12.684 26.935 -6.118 1.00 29.83 368 GLY A C 1
ATOM 556 O O . GLY A 1 73 ? 11.818 27.167 -6.955 1.00 30.05 368 GLY A O 1
ATOM 557 N N . ILE A 1 74 ? 13.833 27.604 -6.070 1.00 29.01 369 ILE A N 1
ATOM 558 C CA . ILE A 1 74 ? 14.153 28.659 -7.024 1.00 28.27 369 ILE A CA 1
ATOM 559 C C . ILE A 1 74 ? 14.296 28.109 -8.459 1.00 27.60 369 ILE A C 1
ATOM 560 O O . ILE A 1 74 ? 13.836 28.730 -9.421 1.00 26.85 369 ILE A O 1
ATOM 565 N N . TYR A 1 75 ? 14.903 26.931 -8.574 1.00 26.89 370 TYR A N 1
ATOM 566 C CA . TYR A 1 75 ? 15.118 26.296 -9.852 1.00 26.48 370 TYR A CA 1
ATOM 567 C C . TYR A 1 75 ? 13.793 25.903 -10.484 1.00 28.17 370 TYR A C 1
ATOM 568 O O . TYR A 1 75 ? 13.615 26.081 -11.679 1.00 28.98 370 TYR A O 1
ATOM 577 N N . GLN A 1 76 ? 12.853 25.366 -9.704 1.00 30.18 371 GLN A N 1
ATOM 578 C CA . GLN A 1 76 ? 11.588 24.958 -10.318 1.00 31.69 371 GLN A CA 1
ATOM 579 C C . GLN A 1 76 ? 10.872 26.101 -11.012 1.00 31.56 371 GLN A C 1
ATOM 580 O O . GLN A 1 76 ? 10.183 25.875 -11.994 1.00 32.62 371 GLN A O 1
ATOM 586 N N . SER A 1 77 ? 11.074 27.332 -10.548 1.00 31.77 372 SER A N 1
ATOM 587 C CA . SER A 1 77 ? 10.468 28.519 -11.181 1.00 31.93 372 SER A CA 1
ATOM 588 C C . SER A 1 77 ? 11.206 28.969 -12.450 1.00 32.37 372 SER A C 1
ATOM 589 O O . SER A 1 77 ? 10.628 29.677 -13.311 1.00 32.64 372 SER A O 1
ATOM 592 N N . LEU A 1 78 ? 12.475 28.562 -12.547 1.00 32.16 373 LEU A N 1
ATOM 593 C CA . LEU A 1 78 ? 13.325 28.819 -13.714 1.00 32.51 373 LEU A CA 1
ATOM 594 C C . LEU A 1 78 ? 13.168 27.752 -14.788 1.00 32.54 373 LEU A C 1
ATOM 595 O O . LEU A 1 78 ? 13.585 27.967 -15.912 1.00 32.25 373 LEU A O 1
ATOM 600 N N . GLU A 1 79 ? 12.598 26.598 -14.423 1.00 32.67 374 GLU A N 1
ATOM 601 C CA . GLU A 1 79 ? 12.548 25.418 -15.302 1.00 32.94 374 GLU A CA 1
ATOM 602 C C . GLU A 1 79 ? 11.959 25.682 -16.694 1.00 32.39 374 GLU A C 1
ATOM 603 O O . GLU A 1 79 ? 12.399 25.068 -17.668 1.00 32.04 374 GLU A O 1
ATOM 609 N N . GLY A 1 80 ? 10.982 26.589 -16.780 1.00 30.73 375 GLY A N 1
ATOM 610 C CA . GLY A 1 80 ? 10.391 26.959 -18.043 1.00 29.81 375 GLY A CA 1
ATOM 611 C C . GLY A 1 80 ? 11.403 27.636 -18.969 1.00 29.57 375 GLY A C 1
ATOM 612 O O . GLY A 1 80 ? 11.446 27.337 -20.182 1.00 29.78 375 GLY A O 1
ATOM 613 N N . ALA A 1 81 ? 12.209 28.554 -18.416 1.00 28.05 376 ALA A N 1
ATOM 614 C CA . ALA A 1 81 ? 13.258 29.207 -19.194 1.00 27.06 376 ALA A CA 1
ATOM 615 C C . ALA A 1 81 ? 14.374 28.262 -19.581 1.00 27.32 376 ALA A C 1
ATOM 616 O O . ALA A 1 81 ? 14.906 28.366 -20.670 1.00 27.40 376 ALA A O 1
ATOM 618 N N . VAL A 1 82 ? 14.749 27.363 -18.674 1.00 28.08 377 VAL A N 1
ATOM 619 C CA . VAL A 1 82 ? 15.760 26.333 -18.931 1.00 29.51 377 VAL A CA 1
ATOM 620 C C . VAL A 1 82 ? 15.403 25.367 -20.067 1.00 30.67 377 VAL A C 1
ATOM 621 O O . VAL A 1 82 ? 16.245 25.085 -20.942 1.00 30.17 377 VAL A O 1
ATOM 625 N N . GLN A 1 83 ? 14.163 24.860 -20.036 1.00 31.92 378 GLN A N 1
ATOM 626 C CA . GLN A 1 83 ? 13.654 23.901 -21.030 1.00 32.38 378 GLN A CA 1
ATOM 627 C C . GLN A 1 83 ? 13.635 24.545 -22.404 1.00 31.73 378 GLN A C 1
ATOM 628 O O . GLN A 1 83 ? 14.091 23.950 -23.387 1.00 31.42 378 GLN A O 1
ATOM 634 N N . ALA A 1 84 ? 13.126 25.781 -22.425 1.00 30.83 379 ALA A N 1
ATOM 635 C CA . ALA A 1 84 ? 13.013 26.598 -23.611 1.00 30.80 379 ALA A CA 1
ATOM 636 C C . ALA A 1 84 ? 14.371 27.129 -24.103 1.00 30.37 379 ALA A C 1
ATOM 637 O O . ALA A 1 84 ? 14.463 27.653 -25.219 1.00 30.86 379 ALA A O 1
ATOM 639 N N . GLY A 1 85 ? 15.413 26.953 -23.289 1.00 29.51 380 GLY A N 1
ATOM 640 C CA . GLY A 1 85 ? 16.779 27.260 -23.690 1.00 28.39 380 GLY A CA 1
ATOM 641 C C . GLY A 1 85 ? 17.2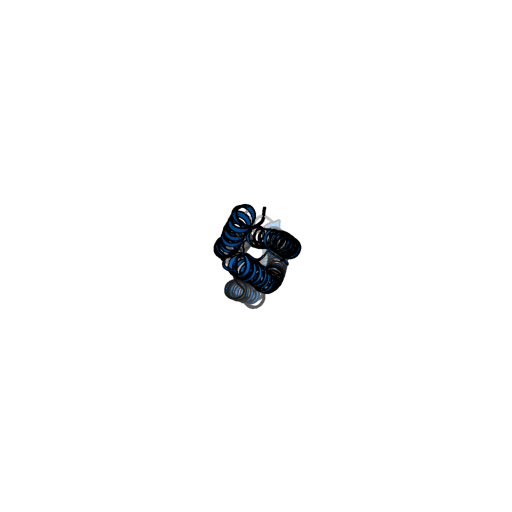35 28.693 -23.464 1.00 27.56 380 GLY A C 1
ATOM 642 O O . GLY A 1 85 ? 18.388 29.008 -23.722 1.00 26.08 380 GLY A O 1
ATOM 643 N N . GLN A 1 86 ? 16.353 29.548 -22.940 1.00 27.92 381 GLN A N 1
ATOM 644 C CA . GLN A 1 86 ? 16.708 30.935 -22.630 1.00 28.90 381 GLN A CA 1
ATOM 645 C C . GLN A 1 86 ? 17.824 31.048 -21.585 1.00 28.26 381 GLN A C 1
ATOM 646 O O . GLN A 1 86 ? 18.647 31.987 -21.633 1.00 27.74 381 GLN A O 1
ATOM 652 N N . LEU A 1 87 ? 17.806 30.129 -20.620 1.00 27.00 382 LEU A N 1
ATOM 653 C CA . LEU A 1 87 ? 18.861 29.996 -19.610 1.00 27.77 382 LEU A CA 1
ATOM 654 C C . LEU A 1 87 ? 19.554 28.670 -19.724 1.00 27.84 382 LEU A C 1
ATOM 655 O O . LEU A 1 87 ? 18.903 27.615 -19.727 1.00 29.11 382 LEU A O 1
ATOM 660 N N . LYS A 1 88 ? 20.875 28.705 -19.775 1.00 28.48 383 LYS A N 1
ATOM 661 C CA . LYS A 1 88 ? 21.642 27.459 -19.777 1.00 29.14 383 LYS A CA 1
ATOM 662 C C . LYS A 1 88 ? 22.266 27.268 -18.401 1.00 29.34 383 LYS A C 1
ATOM 663 O O . LYS A 1 88 ? 22.906 28.175 -17.852 1.00 29.23 383 LYS A O 1
ATOM 669 N N . VAL A 1 89 ? 22.039 26.084 -17.844 1.00 29.25 384 VAL A N 1
ATOM 670 C CA . VAL A 1 89 ? 22.564 25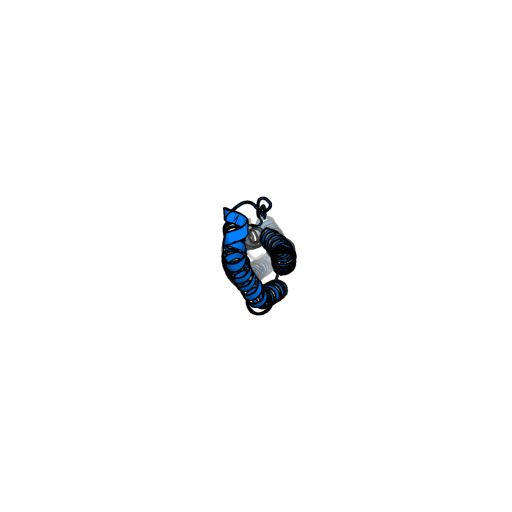.689 -16.554 1.00 28.49 384 VAL A CA 1
ATOM 671 C C . VAL A 1 89 ? 24.001 25.192 -16.700 1.00 28.15 384 VAL A C 1
ATOM 672 O O . VAL A 1 89 ? 24.229 24.207 -17.376 1.00 27.75 384 VAL A O 1
ATOM 676 N N . PRO A 1 90 ? 24.972 25.834 -16.024 1.00 28.47 385 PRO A N 1
ATOM 677 C CA . PRO A 1 90 ? 26.364 25.366 -16.157 1.00 28.41 385 PRO A CA 1
ATOM 678 C C . PRO A 1 90 ? 26.519 23.920 -15.635 1.00 27.40 385 PRO A C 1
ATOM 679 O O . PRO A 1 90 ? 25.799 23.541 -14.719 1.00 27.20 385 PRO A O 1
ATOM 683 N N . PRO A 1 91 ? 27.438 23.104 -16.227 1.00 27.40 386 PRO A N 1
ATOM 684 C CA . PRO A 1 91 ? 27.639 21.740 -15.724 1.00 26.45 386 PRO A CA 1
ATOM 685 C C . PRO A 1 91 ? 27.831 21.726 -14.223 1.00 26.98 386 PRO A C 1
ATOM 686 O O . PRO A 1 91 ? 28.598 22.532 -13.684 1.00 27.66 386 PRO A O 1
ATOM 690 N N . GLY A 1 92 ? 27.145 20.830 -13.535 1.00 26.19 387 GLY A N 1
ATOM 691 C CA . GLY A 1 92 ? 27.325 20.762 -12.101 1.00 26.54 387 GLY A CA 1
ATOM 692 C C . GLY A 1 92 ? 26.451 21.668 -11.279 1.00 26.61 387 GLY A C 1
ATOM 693 O O . GLY A 1 92 ? 26.548 21.650 -10.056 1.00 26.71 387 GLY A O 1
ATOM 694 N N . TYR A 1 93 ? 25.606 22.472 -11.937 1.00 26.36 388 TYR A N 1
ATOM 695 C CA . TYR A 1 93 ? 24.743 23.405 -11.223 1.00 25.45 388 TYR A CA 1
ATOM 696 C C . TYR A 1 93 ? 23.268 23.050 -11.152 1.00 23.77 388 TYR A C 1
ATOM 697 O O . TYR A 1 93 ? 22.496 23.833 -10.611 1.00 24.35 388 TYR A O 1
ATOM 706 N N A HIS A 1 94 ? 22.885 21.899 -11.706 0.50 22.41 389 HIS A N 1
ATOM 707 N N B HIS A 1 94 ? 22.906 21.886 -11.690 0.50 22.83 389 HIS A N 1
ATOM 708 C CA A HIS A 1 94 ? 21.496 21.437 -11.727 0.50 20.83 389 HIS A CA 1
ATOM 709 C CA B HIS A 1 94 ? 21.536 21.389 -11.706 0.50 21.71 389 HIS A CA 1
ATOM 710 C C A HIS A 1 94 ? 21.173 20.849 -10.360 0.50 20.95 389 HIS A C 1
ATOM 711 C C B HIS A 1 94 ? 21.186 20.856 -10.326 0.50 21.37 389 HIS A C 1
ATOM 712 O O A HIS A 1 94 ? 22.075 20.341 -9.683 0.50 18.71 389 HIS A O 1
ATOM 713 O O B HIS A 1 94 ? 22.079 20.383 -9.612 0.50 19.25 389 HIS A O 1
ATOM 726 N N . PRO A 1 95 ? 19.889 20.904 -9.953 1.00 21.28 390 PRO A N 1
ATOM 727 C CA . PRO A 1 95 ? 19.509 20.320 -8.691 1.00 22.16 390 PRO A CA 1
ATOM 728 C C . PRO A 1 95 ? 19.953 18.859 -8.543 1.00 22.39 390 PRO A C 1
ATOM 729 O O . PRO A 1 95 ? 20.257 18.483 -7.439 1.00 22.83 390 PRO A O 1
ATOM 733 N N . LEU A 1 96 ? 20.066 18.101 -9.648 1.00 23.77 391 LEU A N 1
ATOM 734 C CA . LEU A 1 96 ? 20.591 16.701 -9.664 1.00 23.51 391 LEU A CA 1
ATOM 735 C C . LEU A 1 96 ? 22.046 16.616 -9.160 1.00 22.70 391 LEU A C 1
ATOM 736 O O . LEU A 1 96 ? 22.417 15.675 -8.443 1.00 20.75 391 LEU A O 1
ATOM 741 N N . ASP A 1 97 ? 22.858 17.599 -9.570 1.00 21.07 392 ASP A N 1
ATOM 742 C CA . ASP A 1 97 ? 24.287 17.657 -9.241 1.00 21.47 392 ASP A CA 1
ATOM 743 C C . ASP A 1 97 ? 24.474 18.116 -7.783 1.00 21.59 392 ASP A C 1
ATOM 744 O O . ASP A 1 97 ? 25.325 17.596 -7.058 1.00 20.47 392 ASP A O 1
ATOM 749 N N . VAL A 1 98 ? 23.658 19.065 -7.373 1.00 19.07 393 VAL A N 1
ATOM 750 C CA . VAL A 1 98 ? 23.653 19.457 -5.972 1.00 20.43 393 VAL A CA 1
ATOM 751 C C . VAL A 1 98 ? 23.337 18.238 -5.081 1.00 20.94 393 VAL A C 1
ATOM 752 O O . VAL A 1 98 ? 24.067 17.951 -4.142 1.00 19.73 393 VAL A O 1
ATOM 756 N N . GLU A 1 99 ? 22.274 17.504 -5.426 1.00 21.34 394 GLU A N 1
ATOM 757 C CA . GLU A 1 99 ? 21.915 16.290 -4.692 1.00 22.53 394 GLU A CA 1
ATOM 758 C C . GLU A 1 99 ? 22.997 15.229 -4.720 1.00 22.72 394 GLU A C 1
ATOM 759 O O . GLU A 1 99 ? 23.279 14.595 -3.693 1.00 21.89 394 GLU A O 1
ATOM 765 N N . LYS A 1 100 ? 23.601 15.014 -5.878 1.00 22.17 395 LYS A N 1
ATOM 766 C CA . LYS A 1 100 ? 24.726 14.053 -5.934 1.00 23.22 395 LYS A CA 1
ATOM 767 C C . LYS A 1 100 ? 25.761 14.422 -4.848 1.00 23.26 395 LYS A C 1
ATOM 768 O O . LYS A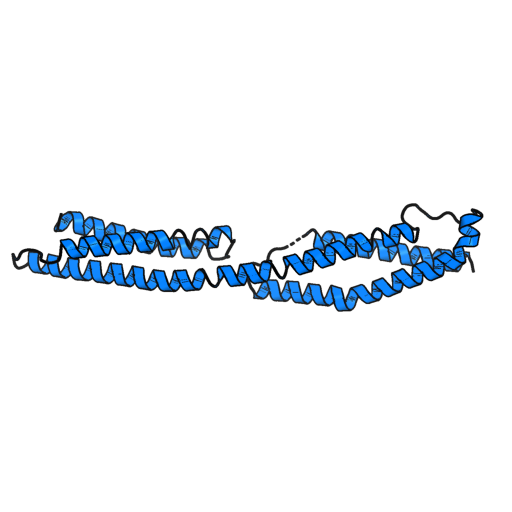 1 100 ? 26.102 13.602 -4.041 1.00 23.18 395 LYS A O 1
ATOM 774 N N A GLU A 1 101 ? 26.226 15.669 -4.850 0.50 22.80 396 GLU A N 1
ATOM 775 N N B GLU A 1 101 ? 26.236 15.671 -4.866 0.50 23.95 396 GLU A N 1
ATOM 776 C CA A GLU A 1 101 ? 27.265 16.082 -3.914 0.50 22.27 396 GLU A CA 1
ATOM 777 C CA B GLU A 1 101 ? 27.252 16.153 -3.922 0.50 23.57 396 GLU A CA 1
ATOM 778 C C A GLU A 1 101 ? 26.800 16.045 -2.449 0.50 22.56 396 GLU A C 1
ATOM 779 C C B GLU A 1 101 ? 26.793 16.041 -2.462 0.50 23.31 396 GLU A C 1
ATOM 780 O O A GLU A 1 101 ? 27.606 15.740 -1.552 0.50 21.46 396 GLU A O 1
ATOM 781 O O B GLU A 1 101 ? 27.595 15.687 -1.582 0.50 22.16 396 GLU A O 1
ATOM 792 N N . TRP A 1 102 ? 25.512 16.366 -2.228 1.00 22.61 397 TRP A N 1
ATOM 793 C CA . TRP A 1 102 ? 24.875 16.315 -0.909 1.00 22.44 397 TRP A CA 1
ATOM 794 C C . TRP A 1 102 ? 24.883 14.880 -0.377 1.00 21.91 397 TRP A C 1
ATOM 795 O O . TRP A 1 102 ? 25.165 14.650 0.811 1.00 22.30 397 TRP A O 1
ATOM 806 N N . GLY A 1 103 ? 24.550 13.938 -1.256 1.00 21.91 398 GLY A N 1
ATOM 807 C CA . GLY A 1 103 ? 24.638 12.506 -0.987 1.00 20.86 398 GLY A CA 1
ATOM 808 C C . GLY A 1 103 ? 26.042 12.077 -0.598 1.00 22.86 398 GLY A C 1
ATOM 809 O O . GLY A 1 103 ? 26.242 11.358 0.406 1.00 22.92 398 GLY A O 1
ATOM 810 N N . LYS A 1 104 ? 27.038 12.496 -1.368 1.00 23.08 399 LYS A N 1
ATOM 811 C CA . LYS A 1 104 ? 28.433 12.109 -1.040 1.00 23.46 399 LYS A CA 1
ATOM 812 C C . LYS A 1 104 ? 28.843 12.680 0.347 1.00 23.63 399 LYS A C 1
ATOM 813 O O . LYS A 1 104 ? 29.514 12.006 1.121 1.00 22.99 399 LYS A O 1
ATOM 819 N N . LEU A 1 105 ? 28.419 13.904 0.654 1.00 21.82 400 LEU A N 1
ATOM 820 C CA . LEU A 1 105 ? 28.678 14.506 1.961 1.00 22.75 400 LEU A CA 1
ATOM 821 C C . LEU A 1 105 ? 27.999 13.715 3.075 1.00 22.91 400 LEU A C 1
ATOM 822 O O . LEU A 1 105 ? 28.576 13.536 4.166 1.00 22.02 400 LEU A O 1
ATOM 827 N N . HIS A 1 106 ? 26.767 13.284 2.811 1.00 22.37 401 HIS A N 1
ATOM 828 C CA . HIS A 1 106 ? 25.987 12.570 3.785 1.00 21.75 401 HIS A CA 1
ATOM 829 C C . HIS A 1 106 ? 26.722 11.247 4.117 1.00 22.20 401 HIS A C 1
ATOM 830 O O . HIS A 1 106 ? 26.840 10.874 5.270 1.00 23.25 401 HIS A O 1
ATOM 837 N N . VAL A 1 107 ? 27.183 10.542 3.091 1.00 20.42 402 VAL A N 1
ATOM 838 C CA . VAL A 1 107 ? 27.959 9.355 3.297 1.00 20.46 402 VAL A CA 1
ATOM 839 C C . VAL A 1 107 ? 29.238 9.646 4.086 1.00 19.55 402 VAL A C 1
ATOM 840 O O . VAL A 1 107 ? 29.578 8.880 4.993 1.00 19.78 402 VAL A O 1
ATOM 844 N N . ALA A 1 108 ? 29.916 10.759 3.805 1.00 17.70 403 ALA A N 1
ATOM 845 C CA . ALA A 1 108 ? 31.141 11.027 4.518 1.00 18.67 403 ALA A CA 1
ATOM 846 C C . ALA A 1 108 ? 30.885 11.314 6.021 1.00 19.55 403 ALA A C 1
ATOM 847 O O . ALA A 1 108 ? 31.690 10.979 6.893 1.00 18.23 403 ALA A O 1
ATOM 849 N N . ILE A 1 109 ? 29.756 11.940 6.295 1.00 20.03 404 ILE A N 1
ATOM 850 C CA . ILE A 1 109 ? 29.329 12.253 7.663 1.00 21.05 404 ILE A CA 1
ATOM 851 C C . ILE A 1 109 ? 29.066 10.974 8.442 1.00 21.14 404 ILE A C 1
ATOM 852 O O . ILE A 1 109 ? 29.477 10.869 9.596 1.00 21.20 404 ILE A O 1
ATOM 857 N N . LEU A 1 110 ? 28.430 9.985 7.815 1.00 21.63 405 LEU A N 1
ATOM 858 C CA . LEU A 1 110 ? 28.124 8.769 8.552 1.00 21.90 405 LEU A CA 1
ATOM 859 C C . LEU A 1 110 ? 29.397 7.975 8.818 1.00 21.53 405 LEU A C 1
ATOM 860 O O . LEU A 1 110 ? 29.522 7.361 9.882 1.00 19.37 405 LEU A O 1
ATOM 865 N N . GLU A 1 111 ? 30.301 7.962 7.835 1.00 21.10 406 GLU A N 1
ATOM 866 C CA . GLU A 1 111 ? 31.570 7.242 7.961 1.00 23.03 406 GLU A CA 1
ATOM 867 C C . GLU A 1 111 ? 32.368 7.896 9.089 1.00 21.27 406 GLU A C 1
ATOM 868 O O . GLU A 1 111 ? 32.941 7.218 9.924 1.00 19.36 406 GLU A O 1
ATOM 874 N N . ARG A 1 112 ? 32.360 9.211 9.133 1.00 22.29 407 ARG A N 1
ATOM 875 C CA . ARG A 1 112 ? 33.159 9.891 10.138 1.00 22.62 407 ARG A CA 1
ATOM 876 C C . ARG A 1 112 ? 32.639 9.579 11.536 1.00 21.96 407 ARG A C 1
ATOM 877 O O . ARG A 1 112 ? 33.419 9.307 12.450 1.00 21.67 407 ARG A O 1
ATOM 885 N N . GLU A 1 113 ? 31.318 9.569 11.699 1.00 21.31 408 GLU A N 1
ATOM 886 C CA . GLU A 1 113 ? 30.722 9.207 12.996 1.00 21.58 408 GLU A CA 1
ATOM 887 C C . GLU A 1 113 ? 31.073 7.783 13.408 1.00 19.38 408 GLU A C 1
ATOM 888 O O . GLU A 1 113 ? 31.328 7.532 14.585 1.00 16.79 408 GLU A O 1
ATOM 894 N N . LYS A 1 114 ? 31.086 6.860 12.447 1.00 17.55 409 LYS A N 1
ATOM 895 C CA . LYS A 1 114 ? 31.465 5.491 12.740 1.00 19.74 409 LYS A CA 1
ATOM 896 C C . LYS A 1 114 ? 32.967 5.369 13.112 1.00 18.86 409 LYS A C 1
ATOM 897 O O . LYS A 1 114 ? 33.350 4.575 14.008 1.00 15.79 409 LYS A O 1
ATOM 903 N N . GLN A 1 115 ? 33.808 6.127 12.409 1.00 17.91 410 GLN A N 1
ATOM 904 C CA . GLN A 1 115 ? 35.247 6.118 12.696 1.00 18.42 410 GLN A CA 1
ATOM 905 C C . GLN A 1 115 ? 35.506 6.701 14.081 1.00 17.77 410 GLN A C 1
ATOM 906 O O . GLN A 1 115 ? 36.376 6.226 14.806 1.00 16.25 410 GLN A O 1
ATOM 912 N N . LEU A 1 116 ? 34.779 7.754 14.417 1.00 16.07 411 LEU A N 1
ATOM 913 C CA . LEU A 1 116 ? 34.958 8.338 15.749 1.00 18.00 411 LEU A CA 1
ATOM 914 C C . LEU A 1 116 ? 34.533 7.398 16.875 1.00 18.08 411 LEU A C 1
ATOM 915 O O . LEU A 1 116 ? 35.227 7.357 17.903 1.00 18.59 411 LEU A O 1
ATOM 920 N N A ARG A 1 117 ? 33.452 6.611 16.725 0.50 17.65 412 ARG A N 1
ATOM 921 N N B ARG A 1 117 ? 33.426 6.661 16.692 0.50 17.87 412 ARG A N 1
ATOM 922 C CA A ARG A 1 117 ? 33.121 5.630 17.780 0.50 17.22 412 ARG A CA 1
ATOM 923 C CA B ARG A 1 117 ? 33.043 5.653 17.668 0.50 17.76 412 ARG A CA 1
ATOM 924 C C A ARG A 1 117 ? 34.098 4.476 17.834 0.50 17.91 412 ARG A C 1
ATOM 925 C C B ARG A 1 117 ? 34.166 4.643 17.807 0.50 18.21 412 ARG A C 1
ATOM 926 O O A ARG A 1 117 ? 34.334 3.897 18.895 0.50 16.62 412 ARG A O 1
ATOM 927 O O B ARG A 1 117 ? 34.603 4.365 18.915 0.50 17.53 412 ARG A O 1
ATOM 942 N N . SER A 1 118 ? 34.592 4.085 16.663 1.00 17.47 413 SER A N 1
ATOM 943 C CA . SER A 1 118 ? 35.610 3.065 16.579 1.00 19.06 413 SER A CA 1
ATOM 944 C C . SER A 1 118 ? 36.946 3.505 17.241 1.00 19.54 413 SER A C 1
ATOM 945 O O . SER A 1 118 ? 37.649 2.700 17.883 1.00 16.99 413 SER A O 1
ATOM 948 N N . GLU A 1 119 ? 37.291 4.778 17.072 1.00 18.43 414 GLU A N 1
ATOM 949 C CA . GLU A 1 119 ? 38.465 5.321 17.734 1.00 19.74 414 GLU A CA 1
ATOM 950 C C . GLU A 1 119 ? 38.296 5.388 19.246 1.00 20.66 414 GLU A C 1
ATOM 951 O O . GLU A 1 119 ? 39.236 5.117 19.982 1.00 20.39 414 GLU A O 1
ATOM 957 N N . PHE A 1 120 ? 37.098 5.738 19.707 1.00 20.06 415 PHE A N 1
ATOM 958 C CA . PHE A 1 120 ? 36.827 5.783 21.107 1.00 20.35 415 PHE A CA 1
ATOM 959 C C . PHE A 1 120 ? 36.956 4.345 21.715 1.00 21.23 415 PHE A C 1
ATOM 960 O O . PHE A 1 120 ? 37.556 4.200 22.782 1.00 19.47 415 PHE A O 1
ATOM 968 N N . GLU A 1 121 ? 36.431 3.311 21.026 1.00 21.00 416 GLU A N 1
ATOM 969 C CA . GLU A 1 121 ? 36.540 1.930 21.464 1.00 21.62 416 GLU A CA 1
ATOM 970 C C . GLU A 1 121 ? 37.984 1.461 21.454 1.00 21.94 416 GLU A C 1
ATOM 971 O O . GLU A 1 121 ? 38.346 0.694 22.361 1.00 20.20 416 GLU A O 1
ATOM 977 N N . ARG A 1 122 ? 38.806 1.925 20.483 1.00 20.59 417 ARG A N 1
ATOM 978 C CA . ARG A 1 122 ? 40.235 1.534 20.449 1.00 21.18 417 ARG A CA 1
ATOM 979 C C . ARG A 1 122 ? 40.931 2.111 21.691 1.00 20.62 417 ARG A C 1
ATOM 980 O O . ARG A 1 122 ? 41.689 1.432 22.345 1.00 21.35 417 ARG A O 1
ATOM 988 N N . LEU A 1 123 ? 40.660 3.369 21.989 1.00 19.24 418 LEU A N 1
ATOM 989 C CA . LEU A 1 123 ? 41.205 4.050 23.160 1.00 19.40 418 LEU A CA 1
ATOM 990 C C . LEU A 1 123 ? 40.811 3.343 24.456 1.00 19.65 418 LEU A C 1
ATOM 991 O O . LEU A 1 123 ? 41.676 3.102 25.280 1.00 19.39 418 LEU A O 1
ATOM 996 N N . GLU A 1 124 ? 39.547 2.955 24.607 1.00 19.75 419 GLU A N 1
ATOM 997 C CA . GLU A 1 124 ? 39.131 2.095 25.735 1.00 20.66 419 GLU A CA 1
ATOM 998 C C . GLU A 1 124 ? 39.898 0.749 25.797 1.00 21.02 419 GLU A C 1
ATOM 999 O O . GLU A 1 124 ? 40.300 0.298 26.878 1.00 20.13 419 GLU A O 1
ATOM 1005 N N . ALA A 1 125 ? 40.070 0.094 24.643 1.00 19.74 420 ALA A N 1
ATOM 1006 C CA . ALA A 1 125 ? 40.829 -1.155 24.558 1.00 20.14 420 ALA A CA 1
ATOM 1007 C C . ALA A 1 125 ? 42.273 -0.973 24.991 1.00 19.47 420 ALA A C 1
ATOM 1008 O O . ALA A 1 125 ? 42.778 -1.759 25.776 1.00 20.61 420 ALA A O 1
ATOM 1010 N N . LEU A 1 126 ? 42.948 0.032 24.453 1.00 20.47 421 LEU A N 1
ATOM 1011 C CA . LEU A 1 126 ? 44.325 0.344 24.847 1.00 21.87 421 LEU A CA 1
ATOM 1012 C C . LEU A 1 126 ? 44.417 0.532 26.365 1.00 22.78 421 LEU A C 1
ATOM 1013 O O . LEU A 1 126 ? 45.334 -0.007 27.009 1.00 22.03 421 LEU A O 1
ATOM 1018 N N . GLN A 1 127 ? 43.437 1.221 26.935 1.00 23.49 422 GLN A N 1
ATOM 1019 C CA . GLN A 1 127 ? 43.404 1.420 28.394 1.00 24.62 422 GLN A CA 1
ATOM 1020 C C . GLN A 1 127 ? 43.290 0.168 29.227 1.00 23.90 422 GLN A C 1
ATOM 1021 O O . GLN A 1 127 ? 43.914 0.080 30.285 1.00 22.56 422 GLN A O 1
ATOM 1027 N N A ARG A 1 128 ? 42.474 -0.777 28.763 0.50 24.40 423 ARG A N 1
ATOM 1028 N N B ARG A 1 128 ? 42.496 -0.807 28.766 0.50 24.21 423 ARG A N 1
ATOM 1029 C CA A ARG A 1 128 ? 42.401 -2.080 29.406 0.50 24.60 423 ARG A CA 1
ATOM 1030 C CA B ARG A 1 128 ? 42.414 -2.110 29.457 0.50 24.08 423 ARG A CA 1
ATOM 1031 C C A ARG A 1 128 ? 43.819 -2.662 29.465 0.50 24.88 423 ARG A C 1
ATOM 1032 C C B ARG A 1 128 ? 43.768 -2.840 29.424 0.50 24.82 423 ARG A C 1
ATOM 1033 O O A ARG A 1 128 ? 44.287 -3.061 30.545 0.50 23.46 423 ARG A O 1
ATOM 1034 O O B ARG A 1 128 ? 44.135 -3.542 30.399 0.50 23.38 423 ARG A O 1
ATOM 1049 N N . ILE A 1 129 ? 44.493 -2.692 28.306 1.00 24.54 424 ILE A N 1
ATOM 1050 C CA . ILE A 1 129 ? 45.838 -3.304 28.174 1.00 24.81 424 ILE A CA 1
ATOM 1051 C C . ILE A 1 129 ? 46.867 -2.609 29.061 1.00 23.99 424 ILE A C 1
ATOM 1052 O O . ILE A 1 129 ? 47.723 -3.253 29.628 1.00 23.89 424 ILE A O 1
ATOM 1057 N N . VAL A 1 130 ? 46.787 -1.280 29.151 1.00 23.30 425 VAL A N 1
ATOM 1058 C CA . VAL A 1 130 ? 47.676 -0.551 29.994 1.00 23.16 425 VAL A CA 1
ATOM 1059 C C . VAL A 1 130 ? 47.475 -0.965 31.495 1.00 21.99 425 VAL A C 1
ATOM 1060 O O . VAL A 1 130 ? 48.443 -1.156 32.212 1.00 20.58 425 VAL A O 1
ATOM 1064 N N . THR A 1 131 ? 46.222 -1.098 31.926 1.00 19.81 426 THR A N 1
ATOM 1065 C CA . THR A 1 131 ? 45.930 -1.531 33.294 1.00 20.09 426 THR A CA 1
ATOM 1066 C C . THR A 1 131 ? 46.468 -2.933 33.533 1.00 19.30 426 THR A C 1
ATOM 1067 O O . THR A 1 131 ? 47.153 -3.176 34.507 1.00 19.09 426 THR A O 1
ATOM 1071 N N . LYS A 1 132 ? 46.156 -3.858 32.641 1.00 17.35 427 LYS A N 1
ATOM 1072 C CA . LYS A 1 132 ? 46.653 -5.204 32.765 1.00 18.79 427 LYS A CA 1
ATOM 1073 C C . LYS A 1 132 ? 48.207 -5.243 32.817 1.00 18.54 427 LYS A C 1
ATOM 1074 O O . LYS A 1 132 ? 48.798 -5.943 33.632 1.00 18.22 427 LYS A O 1
ATOM 1080 N N . LEU A 1 133 ? 48.860 -4.504 31.936 1.00 19.70 428 LEU A N 1
ATOM 1081 C CA . LEU A 1 133 ? 50.337 -4.479 31.893 1.00 20.91 428 LEU A CA 1
ATOM 1082 C C . LEU A 1 133 ? 50.930 -3.957 33.215 1.00 20.89 428 LEU A C 1
ATOM 1083 O O . LEU A 1 133 ? 51.917 -4.474 33.703 1.00 20.49 428 LEU A O 1
ATOM 1088 N N . GLN A 1 134 ? 50.355 -2.885 33.755 1.00 18.70 429 GLN A N 1
ATOM 1089 C CA . GLN A 1 134 ? 50.817 -2.334 35.005 1.00 16.94 429 GLN A CA 1
ATOM 1090 C C . GLN A 1 134 ? 50.611 -3.348 36.148 1.00 17.00 429 GLN A C 1
ATOM 1091 O O . GLN A 1 134 ? 51.487 -3.524 36.993 1.00 15.55 429 GLN A O 1
ATOM 1097 N N . MET A 1 135 ? 49.475 -4.023 36.171 1.00 15.68 430 MET A N 1
ATOM 1098 C CA . MET A 1 135 ? 49.257 -5.071 37.211 1.00 15.71 430 MET A CA 1
ATOM 1099 C C . MET A 1 135 ? 50.261 -6.208 37.112 1.00 17.45 430 MET A C 1
ATOM 1100 O O . MET A 1 135 ? 50.865 -6.592 38.110 1.00 17.21 430 MET A O 1
ATOM 1105 N N . GLU A 1 136 ? 50.454 -6.729 35.905 1.00 18.98 431 GLU A N 1
ATOM 1106 C CA . GLU A 1 136 ? 51.421 -7.787 35.645 1.00 21.51 431 GLU A CA 1
ATOM 1107 C C . GLU A 1 136 ? 52.855 -7.337 35.936 1.00 20.91 431 GLU A C 1
ATOM 1108 O O . GLU A 1 136 ? 53.629 -8.112 36.433 1.00 23.29 431 GLU A O 1
ATOM 1114 N N . ALA A 1 137 ? 53.227 -6.124 35.560 1.00 20.47 432 ALA A N 1
ATOM 1115 C CA . ALA A 1 137 ? 54.579 -5.635 35.835 1.00 19.45 432 ALA A CA 1
ATOM 1116 C C . ALA A 1 137 ? 54.871 -5.648 37.381 1.00 19.92 432 ALA A C 1
ATOM 1117 O O . ALA A 1 137 ? 55.982 -5.928 37.807 1.00 19.08 432 ALA A O 1
ATOM 1119 N N . GLY A 1 138 ? 53.868 -5.356 38.193 1.00 18.57 433 GLY A N 1
ATOM 1120 C CA . GLY A 1 138 ? 54.034 -5.354 39.669 1.00 19.00 433 GLY A CA 1
ATOM 1121 C C . GLY A 1 138 ? 54.334 -6.787 40.082 1.00 19.53 433 GLY A C 1
ATOM 1122 O O . GLY A 1 138 ? 55.243 -7.021 40.880 1.00 17.46 433 GLY A O 1
ATOM 1123 N N . LEU A 1 139 ? 53.567 -7.743 39.549 1.00 19.00 434 LEU A N 1
ATOM 1124 C CA . LEU A 1 139 ? 53.771 -9.149 39.900 1.00 19.02 434 LEU A CA 1
ATOM 1125 C C . LEU A 1 139 ? 55.117 -9.646 39.429 1.00 20.12 434 LEU A C 1
ATOM 1126 O O . LEU A 1 139 ? 55.767 -10.428 40.164 1.00 18.67 434 LEU A O 1
ATOM 1131 N N . ALA A 1 140 ? 55.547 -9.229 38.215 1.00 18.96 435 ALA A N 1
ATOM 1132 C CA . ALA A 1 140 ? 56.854 -9.676 37.677 1.00 20.91 435 ALA A CA 1
ATOM 1133 C C . ALA A 1 140 ? 57.959 -9.141 38.571 1.00 21.53 435 ALA A C 1
ATOM 1134 O O . ALA A 1 140 ? 58.900 -9.858 38.900 1.00 20.40 435 ALA A O 1
ATOM 1136 N N . GLU A 1 141 ? 57.824 -7.874 38.957 1.00 22.01 436 GLU A N 1
ATOM 1137 C CA . GLU A 1 141 ? 58.709 -7.278 39.932 1.00 23.94 436 GLU A CA 1
ATOM 1138 C C . GLU A 1 141 ? 58.808 -8.063 41.247 1.00 24.13 436 GLU A C 1
ATOM 1139 O O . GLU A 1 141 ? 59.916 -8.391 41.696 1.00 24.56 436 GLU A O 1
ATOM 1145 N N . GLU A 1 142 ? 57.660 -8.347 41.859 1.00 24.39 437 GLU A N 1
ATOM 1146 C CA . GLU A 1 142 ? 57.634 -9.086 43.097 1.00 26.04 437 GLU A CA 1
ATOM 1147 C C . GLU A 1 142 ? 58.296 -10.465 42.903 1.00 24.99 437 GLU A C 1
ATOM 1148 O O . GLU A 1 142 ? 58.961 -10.967 43.812 1.00 23.61 437 GLU A O 1
ATOM 1154 N N . GLN A 1 143 ? 58.125 -11.052 41.719 1.00 24.38 438 GLN A N 1
ATOM 1155 C CA . GLN A 1 143 ? 58.703 -12.362 41.444 1.00 24.39 438 GLN A CA 1
ATOM 1156 C C . GLN A 1 143 ? 60.239 -12.280 41.384 1.00 23.95 438 GLN A C 1
ATOM 1157 O O . GLN A 1 143 ? 60.942 -13.167 41.901 1.00 23.09 438 GLN A O 1
ATOM 1163 N N . LEU A 1 144 ? 60.757 -11.208 40.788 1.00 22.35 439 LEU A N 1
ATOM 1164 C CA . LEU A 1 144 ? 62.209 -10.971 40.775 1.00 22.61 439 LEU A CA 1
ATOM 1165 C C . LEU A 1 144 ? 62.762 -10.672 42.167 1.00 22.71 439 LEU A C 1
ATOM 1166 O O . LEU A 1 144 ? 63.873 -11.096 42.513 1.00 24.27 439 LEU A O 1
ATOM 1171 N N . ASN A 1 145 ? 61.992 -9.934 42.956 1.00 23.00 440 ASN A N 1
ATOM 1172 C CA . ASN A 1 145 ? 62.334 -9.682 44.348 1.00 23.06 440 ASN A CA 1
ATOM 1173 C C . ASN A 1 145 ? 62.411 -10.946 45.184 1.00 22.75 440 ASN A C 1
ATOM 1174 O O . ASN A 1 145 ? 63.349 -11.082 45.971 1.00 23.97 440 ASN A O 1
ATOM 1179 N N . GLN A 1 146 ? 61.449 -11.859 45.019 1.00 22.70 441 GLN A N 1
ATOM 1180 C CA . GLN A 1 146 ? 61.445 -13.145 45.755 1.00 23.82 441 GLN A CA 1
ATOM 1181 C C . GLN A 1 146 ? 62.607 -14.033 45.290 1.00 22.33 441 GLN A C 1
ATOM 1182 O O . GLN A 1 146 ? 63.193 -14.733 46.097 1.00 21.20 441 GLN A O 1
ATOM 1188 N N . ALA A 1 147 ? 62.923 -14.007 43.999 1.00 21.37 442 ALA A N 1
ATOM 1189 C CA . ALA A 1 147 ? 64.016 -14.805 43.450 1.00 21.14 442 ALA A CA 1
ATOM 1190 C C . ALA A 1 147 ? 65.328 -14.244 43.994 1.00 21.28 442 ALA A C 1
ATOM 1191 O O . ALA A 1 147 ? 66.192 -14.983 44.439 1.00 21.47 442 ALA A O 1
ATOM 1193 N N . ASP A 1 148 ? 65.472 -12.927 43.981 1.00 22.22 443 ASP A N 1
ATOM 1194 C CA . ASP A 1 148 ? 66.686 -12.321 44.492 1.00 23.73 443 ASP A CA 1
ATOM 1195 C C . ASP A 1 148 ? 66.857 -12.523 46.013 1.00 23.55 443 ASP A C 1
ATOM 1196 O O . ASP A 1 148 ? 67.955 -12.823 46.491 1.00 23.39 443 ASP A O 1
ATOM 1201 N N . ALA A 1 149 ? 65.770 -12.374 46.762 1.00 23.69 444 ALA A N 1
ATOM 1202 C CA . ALA A 1 149 ? 65.803 -12.619 48.193 1.00 23.14 444 ALA A CA 1
ATOM 1203 C C . ALA A 1 149 ? 66.222 -14.061 48.509 1.00 23.54 444 ALA A C 1
ATOM 1204 O O . ALA A 1 149 ? 67.062 -14.252 49.364 1.00 21.00 444 ALA A O 1
ATOM 1206 N N . LEU A 1 150 ? 65.685 -15.068 47.806 1.00 24.95 445 LEU A N 1
ATOM 1207 C CA . LEU A 1 150 ? 66.139 -16.468 48.059 1.00 26.37 445 LEU A CA 1
ATOM 1208 C C . LEU A 1 150 ? 67.618 -16.644 47.752 1.00 26.49 445 LEU A C 1
ATOM 1209 O O . LEU A 1 150 ? 68.344 -17.278 48.522 1.00 26.64 445 LEU A O 1
ATOM 1214 N N . LEU A 1 151 ? 68.058 -16.077 46.629 1.00 26.85 446 LEU A N 1
ATOM 1215 C CA . LEU A 1 151 ? 69.453 -16.136 46.206 1.00 27.60 446 LEU A CA 1
ATOM 1216 C C . LEU A 1 151 ? 70.419 -15.620 47.285 1.00 28.19 446 LEU A C 1
ATOM 1217 O O . LEU A 1 151 ? 71.378 -16.316 47.635 1.00 28.46 446 LEU A O 1
ATOM 1222 N N . GLN A 1 152 ? 70.146 -14.435 47.839 1.00 28.94 447 GLN A N 1
ATOM 1223 C CA . GLN A 1 152 ? 70.991 -13.863 48.891 1.00 30.36 447 GLN A CA 1
ATOM 1224 C C . GLN A 1 152 ? 70.991 -14.670 50.194 1.00 30.53 447 GLN A C 1
ATOM 1225 O O . GLN A 1 152 ? 72.019 -14.741 50.859 1.00 30.82 447 GLN A O 1
ATOM 1231 N N . SER A 1 153 ? 69.854 -15.277 50.543 1.00 30.45 448 SER A N 1
ATOM 1232 C CA . SER A 1 153 ? 69.803 -16.204 51.672 1.00 30.24 448 SER A CA 1
ATOM 1233 C C . SER A 1 153 ? 70.608 -17.477 51.407 1.00 30.22 448 SER A C 1
ATOM 1234 O O . SER A 1 153 ? 71.207 -18.025 52.338 1.00 30.16 448 SER A O 1
ATOM 1237 N N . ASP A 1 154 ? 70.632 -17.945 50.158 1.00 29.87 449 ASP A N 1
ATOM 1238 C CA . ASP A 1 154 ? 71.491 -19.098 49.791 1.00 30.41 449 ASP A CA 1
ATOM 1239 C C . ASP A 1 154 ? 72.977 -18.753 49.798 1.00 30.07 449 ASP A C 1
ATOM 1240 O O . ASP A 1 154 ? 73.793 -19.503 50.314 1.00 30.47 449 ASP A O 1
ATOM 1245 N N . VAL A 1 155 ? 73.306 -17.618 49.192 1.00 30.33 450 VAL A N 1
ATOM 1246 C CA . VAL A 1 155 ? 74.629 -17.009 49.251 1.00 30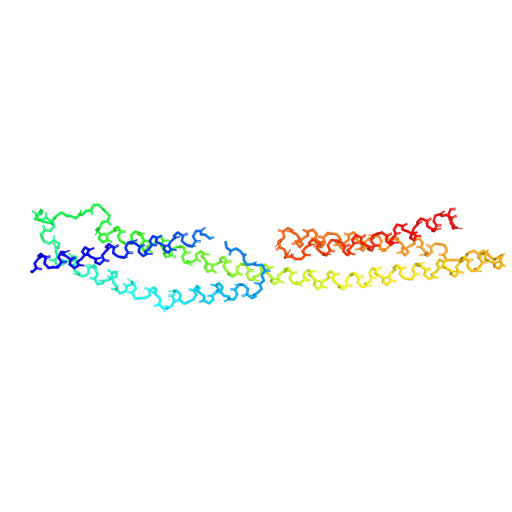.40 450 VAL A CA 1
ATOM 1247 C C . VAL A 1 155 ? 75.104 -16.865 50.700 1.00 30.57 450 VAL A C 1
ATOM 1248 O O . VAL A 1 155 ? 76.267 -17.130 51.006 1.00 31.07 450 VAL A O 1
ATOM 1252 N N . ARG A 1 156 ? 74.196 -16.441 51.575 1.00 30.76 451 ARG A N 1
ATOM 1253 C CA . ARG A 1 156 ? 74.430 -16.304 53.017 1.00 30.58 451 ARG A CA 1
ATOM 1254 C C . ARG A 1 156 ? 74.702 -17.660 53.680 1.00 30.31 451 ARG A C 1
ATOM 1255 O O . ARG A 1 156 ? 75.548 -17.771 54.597 1.00 30.60 451 ARG A O 1
ATOM 1263 N N . LEU A 1 157 ? 73.982 -18.690 53.240 1.00 29.67 452 LEU A N 1
ATOM 1264 C CA . LEU A 1 157 ? 74.286 -20.049 53.678 1.00 29.27 452 LEU A CA 1
ATOM 1265 C C . LEU A 1 157 ? 75.652 -20.480 53.130 1.00 29.21 452 LEU A C 1
ATOM 1266 O O . LEU A 1 157 ? 76.390 -21.179 53.826 1.00 29.23 452 LEU A O 1
ATOM 1271 N N . LEU A 1 158 ? 75.994 -20.027 51.917 1.00 28.92 453 LEU A N 1
ATOM 1272 C CA . LEU A 1 158 ? 77.319 -20.287 51.303 1.00 29.40 453 LEU A CA 1
ATOM 1273 C C . LEU A 1 158 ? 78.431 -19.452 51.916 1.00 29.35 453 LEU A C 1
ATOM 1274 O O . LEU A 1 158 ? 79.608 -19.608 51.554 1.00 29.47 453 LEU A O 1
ATOM 1279 N N . ALA A 1 159 ? 78.063 -18.562 52.836 1.00 28.73 454 ALA A N 1
ATOM 1280 C CA . ALA A 1 159 ? 79.036 -17.861 53.666 1.00 28.47 454 ALA A CA 1
ATOM 1281 C C . ALA A 1 159 ? 79.360 -18.701 54.903 1.00 28.22 454 ALA A C 1
ATOM 1282 O O . ALA A 1 159 ? 80.537 -18.883 55.254 1.00 27.89 454 ALA A O 1
ATOM 1284 N N . ALA A 1 160 ? 78.318 -19.235 55.544 1.00 27.51 455 ALA A N 1
ATOM 1285 C CA . ALA A 1 160 ? 78.494 -20.100 56.719 1.00 27.56 455 ALA A CA 1
ATOM 1286 C C . ALA A 1 160 ? 78.875 -21.547 56.373 1.00 27.17 455 ALA A C 1
ATOM 1287 O O . ALA A 1 160 ? 78.755 -22.438 57.216 1.00 27.33 455 ALA A O 1
ATOM 1289 N N . GLY A 1 161 ? 79.320 -21.782 55.137 1.00 27.02 456 GLY A N 1
ATOM 1290 C CA . GLY A 1 161 ? 79.810 -23.111 54.735 1.00 26.00 456 GLY A CA 1
ATOM 1291 C C . GLY A 1 161 ? 78.698 -24.147 54.715 1.00 25.65 456 GLY A C 1
ATOM 1292 O O . GLY A 1 161 ? 78.947 -25.347 54.856 1.00 25.17 456 GLY A O 1
ATOM 1293 N N . LYS A 1 162 ? 77.470 -23.660 54.569 1.00 24.89 457 LYS A N 1
ATOM 1294 C CA . LYS A 1 162 ? 76.267 -24.487 54.487 1.00 25.30 457 LYS A CA 1
ATOM 1295 C C . LYS A 1 162 ? 75.789 -24.542 53.038 1.00 24.72 457 LYS A C 1
ATOM 1296 O O . LYS A 1 162 ? 76.036 -23.623 52.264 1.00 23.65 457 LYS A O 1
ATOM 1302 N N . VAL A 1 163 ? 75.110 -25.634 52.700 1.00 25.44 458 VAL A N 1
ATOM 1303 C CA . VAL A 1 163 ? 74.642 -25.922 51.344 1.00 26.52 458 VAL A CA 1
ATOM 1304 C C . VAL A 1 163 ? 73.347 -25.167 51.064 1.00 27.18 458 VAL A C 1
ATOM 1305 O O . VAL A 1 163 ? 72.551 -24.994 51.976 1.00 27.47 458 VAL A O 1
ATOM 1309 N N . PRO A 1 164 ? 73.142 -24.716 49.804 1.00 27.75 459 PRO A N 1
ATOM 1310 C CA . PRO A 1 164 ? 71.898 -24.057 49.395 1.00 27.99 459 PRO A CA 1
ATOM 1311 C C . PRO A 1 164 ? 70.689 -24.977 49.550 1.00 28.49 459 PRO A C 1
ATOM 1312 O O . PRO A 1 164 ? 70.806 -26.186 49.362 1.00 29.07 459 PRO A O 1
ATOM 1316 N N . GLN A 1 165 ? 69.547 -24.416 49.925 1.00 28.81 460 GLN A N 1
ATOM 1317 C CA . GLN A 1 165 ? 68.317 -25.209 50.047 1.00 29.42 460 GLN A CA 1
ATOM 1318 C C . GLN A 1 165 ? 67.280 -24.875 48.965 1.00 29.21 460 GLN A C 1
ATOM 1319 O O . GLN A 1 165 ? 66.472 -25.717 48.587 1.00 29.42 460 GLN A O 1
ATOM 1325 N N . ARG A 1 166 ? 67.321 -23.658 48.448 1.00 29.13 461 ARG A N 1
ATOM 1326 C CA . ARG A 1 166 ? 66.239 -23.194 47.561 1.00 29.25 461 ARG A CA 1
ATOM 1327 C C . ARG A 1 166 ? 66.704 -23.044 46.104 1.00 28.93 461 ARG A C 1
ATOM 1328 O O . ARG A 1 166 ? 66.048 -22.397 45.287 1.00 29.39 461 ARG A O 1
ATOM 1336 N N . ALA A 1 167 ? 67.830 -23.661 45.755 1.00 28.28 462 ALA A N 1
ATOM 1337 C CA . ALA A 1 167 ? 68.274 -23.620 44.357 1.00 27.65 462 ALA A CA 1
ATOM 1338 C C . ALA A 1 167 ? 67.133 -23.964 43.371 1.00 27.15 462 ALA A C 1
ATOM 1339 O O . ALA A 1 167 ? 66.871 -23.210 42.445 1.00 26.55 462 ALA A O 1
ATOM 1341 N N . GLY A 1 168 ? 66.456 -25.096 43.573 1.00 27.15 463 GLY A N 1
ATOM 1342 C CA . GLY A 1 168 ? 65.332 -25.490 42.701 1.00 27.01 463 GLY A CA 1
ATOM 1343 C C . GLY A 1 168 ? 64.271 -24.416 42.597 1.00 27.21 463 GLY A C 1
ATOM 1344 O O . GLY A 1 168 ? 63.755 -24.086 41.505 1.00 26.61 463 GLY A O 1
ATOM 1345 N N . GLU A 1 169 ? 63.948 -23.845 43.750 1.00 27.07 464 GLU A N 1
ATOM 1346 C CA . GLU A 1 169 ? 62.953 -22.788 43.811 1.00 26.28 464 GLU A CA 1
ATOM 1347 C C . GLU A 1 169 ? 63.355 -21.497 43.113 1.00 26.36 464 GLU A C 1
ATOM 1348 O O . GLU A 1 169 ? 62.508 -20.850 42.481 1.00 25.31 464 GLU A O 1
ATOM 1354 N N . VAL A 1 170 ? 64.618 -21.087 43.263 1.00 26.10 465 VAL A N 1
ATOM 1355 C CA . VAL A 1 170 ? 65.079 -19.868 42.581 1.00 26.38 465 VAL A CA 1
ATOM 1356 C C . VAL A 1 170 ? 64.906 -20.073 41.077 1.00 26.59 465 VAL A C 1
ATOM 1357 O O . VAL A 1 170 ? 64.507 -19.161 40.370 1.00 27.36 465 VAL A O 1
ATOM 1361 N N . GLU A 1 171 ? 65.199 -21.285 40.598 1.00 27.17 466 GLU A N 1
ATOM 1362 C CA . GLU A 1 171 ? 65.105 -21.583 39.171 1.00 28.24 466 GLU A CA 1
ATOM 1363 C C . GLU A 1 171 ? 63.664 -21.399 38.688 1.00 26.77 466 GLU A C 1
ATOM 1364 O O . GLU A 1 171 ? 63.404 -20.715 37.678 1.00 25.09 466 GLU A O 1
ATOM 1370 N N . ARG A 1 172 ? 62.723 -21.954 39.455 1.00 25.55 467 ARG A N 1
ATOM 1371 C CA . ARG A 1 172 ? 61.319 -21.832 39.119 1.00 26.56 467 ARG A CA 1
ATOM 1372 C C . ARG A 1 172 ? 60.882 -20.360 39.109 1.00 24.64 467 ARG A C 1
ATOM 1373 O O . ARG A 1 172 ? 60.154 -19.935 38.224 1.00 25.10 467 ARG A O 1
ATOM 1381 N N . ASP A 1 173 ? 61.326 -19.590 40.099 1.00 24.00 468 ASP A N 1
ATOM 1382 C CA . ASP A 1 173 ? 60.895 -18.212 40.228 1.00 22.45 468 ASP A CA 1
ATOM 1383 C C . ASP A 1 173 ? 61.317 -17.387 39.028 1.00 22.79 468 ASP A C 1
ATOM 1384 O O . ASP A 1 173 ? 60.584 -16.514 38.569 1.00 21.80 468 ASP A O 1
ATOM 1389 N N . LEU A 1 174 ? 62.533 -17.662 38.548 1.00 21.35 469 LEU A N 1
ATOM 1390 C CA . LEU A 1 174 ? 63.104 -17.028 37.386 1.00 19.74 469 LEU A CA 1
ATOM 1391 C C . LEU A 1 174 ? 62.408 -17.426 36.100 1.00 20.37 469 LEU A C 1
ATOM 1392 O O . LEU A 1 174 ? 62.181 -16.585 35.234 1.00 19.28 469 LEU A O 1
ATOM 1397 N N . ASP A 1 175 ? 62.061 -18.692 35.978 1.00 21.24 470 ASP A N 1
ATOM 1398 C CA . ASP A 1 175 ? 61.276 -19.146 34.846 1.00 24.41 470 ASP A CA 1
ATOM 1399 C C . ASP A 1 175 ? 59.888 -18.483 34.823 1.00 24.18 470 ASP A C 1
ATOM 1400 O O . ASP A 1 175 ? 59.422 -18.124 33.764 1.00 24.58 470 ASP A O 1
ATOM 1405 N N . LYS A 1 176 ? 59.251 -18.342 35.980 1.00 24.85 471 LYS A N 1
ATOM 1406 C CA . LYS A 1 176 ? 58.031 -17.551 36.101 1.00 25.81 471 LYS A CA 1
ATOM 1407 C C . LYS A 1 176 ? 58.242 -16.090 35.710 1.00 25.33 471 LYS A C 1
ATOM 1408 O O . LYS A 1 176 ? 57.499 -15.567 34.879 1.00 24.71 471 LYS A O 1
ATOM 1414 N N . ALA A 1 177 ? 59.248 -15.414 36.278 1.00 22.82 472 ALA A N 1
ATOM 1415 C CA . ALA A 1 177 ? 59.402 -14.014 35.923 1.00 21.95 472 ALA A CA 1
ATOM 1416 C C . ALA A 1 177 ? 59.646 -13.963 34.423 1.00 21.84 472 ALA A C 1
ATOM 1417 O O . ALA A 1 177 ? 59.155 -13.089 33.755 1.00 21.00 472 ALA A O 1
ATOM 1419 N N . ASP A 1 178 ? 60.396 -14.900 33.889 1.00 21.06 473 ASP A N 1
ATOM 1420 C CA . ASP A 1 178 ? 60.652 -14.869 32.429 1.00 24.81 473 ASP A CA 1
ATOM 1421 C C . ASP A 1 178 ? 59.321 -14.943 31.659 1.00 24.15 473 ASP A C 1
ATOM 1422 O O . ASP A 1 178 ? 59.086 -14.183 30.729 1.00 22.71 473 ASP A O 1
ATOM 1427 N N . SER A 1 179 ? 58.452 -15.878 32.059 1.00 23.91 474 SER A N 1
ATOM 1428 C CA . SER A 1 179 ? 57.172 -16.024 31.402 1.00 23.90 474 SER A CA 1
ATOM 1429 C C . SER A 1 179 ? 56.347 -14.763 31.488 1.00 24.97 474 SER A C 1
ATOM 1430 O O . SER A 1 179 ? 55.752 -14.361 30.477 1.00 23.92 474 SER A O 1
ATOM 1433 N N . MET A 1 180 ? 56.299 -14.145 32.665 1.00 24.47 475 MET A N 1
ATOM 1434 C CA . MET A 1 180 ? 55.564 -12.901 32.855 1.00 27.07 475 MET A CA 1
ATOM 1435 C C . MET A 1 180 ? 56.156 -11.742 32.053 1.00 25.39 475 MET A C 1
ATOM 1436 O O . MET A 1 180 ? 55.423 -10.945 31.482 1.00 23.95 475 MET A O 1
ATOM 1441 N N . ILE A 1 181 ? 57.486 -11.601 32.052 1.00 23.49 476 ILE A N 1
ATOM 1442 C CA . ILE A 1 181 ? 58.103 -10.552 31.239 1.00 23.53 476 ILE A CA 1
ATOM 1443 C C . ILE A 1 181 ? 57.803 -10.709 29.740 1.00 22.74 476 ILE A C 1
ATOM 1444 O O . ILE A 1 181 ? 57.578 -9.726 29.029 1.00 22.29 476 ILE A O 1
ATOM 1449 N N . ARG A 1 182 ? 57.798 -11.950 29.257 1.00 23.67 477 ARG A N 1
ATOM 1450 C CA . ARG A 1 182 ? 57.391 -12.203 27.892 1.00 24.98 477 ARG A CA 1
ATOM 1451 C C . ARG A 1 182 ? 55.932 -11.764 27.667 1.00 26.33 477 ARG A C 1
ATOM 1452 O O . ARG A 1 182 ? 55.641 -11.213 26.633 1.00 26.46 477 ARG A O 1
ATOM 1460 N N . LEU A 1 183 ? 55.019 -12.016 28.608 1.00 27.90 478 LEU A N 1
ATOM 1461 C CA . LEU A 1 183 ? 53.622 -11.496 28.455 1.00 28.48 478 LEU A CA 1
ATOM 1462 C C . LEU A 1 183 ? 53.625 -9.978 28.381 1.00 28.86 478 LEU A C 1
ATOM 1463 O O . LEU A 1 183 ? 52.841 -9.397 27.618 1.00 29.22 478 LEU A O 1
ATOM 1468 N N . LEU A 1 184 ? 54.485 -9.336 29.184 1.00 26.56 479 LEU A N 1
ATOM 1469 C CA . LEU A 1 184 ? 54.579 -7.916 29.204 1.00 26.14 479 LEU A CA 1
ATOM 1470 C C . LEU A 1 184 ? 55.066 -7.323 27.856 1.00 26.39 479 LEU A C 1
ATOM 1471 O O . LEU A 1 184 ? 54.550 -6.308 27.414 1.00 25.96 479 LEU A O 1
ATOM 1476 N N . PHE A 1 185 ? 56.095 -7.906 27.260 1.00 23.27 480 PHE A N 1
ATOM 1477 C CA . PHE A 1 185 ? 56.578 -7.403 25.976 1.00 24.53 480 PHE A CA 1
ATOM 1478 C C . PHE A 1 185 ? 55.460 -7.543 24.903 1.00 24.16 480 PHE A C 1
ATOM 1479 O O . PHE A 1 185 ? 55.337 -6.691 24.033 1.00 24.49 480 PHE A O 1
ATOM 1487 N N A ASN A 1 186 ? 54.669 -8.608 24.969 0.50 24.31 481 ASN A N 1
ATOM 1488 N N B ASN A 1 186 ? 54.689 -8.631 24.996 0.50 24.48 481 ASN A N 1
ATOM 1489 C CA A ASN A 1 186 ? 53.533 -8.746 24.058 0.50 24.87 481 ASN A CA 1
ATOM 1490 C CA B ASN A 1 186 ? 53.486 -8.864 24.180 0.50 25.15 481 ASN A CA 1
ATOM 1491 C C A ASN A 1 186 ? 52.422 -7.709 24.303 0.50 24.91 481 ASN A C 1
ATOM 1492 C C B ASN A 1 186 ? 52.453 -7.747 24.320 0.50 25.10 481 ASN A C 1
ATOM 1493 O O A ASN A 1 186 ? 51.831 -7.212 23.348 0.50 24.75 481 ASN A O 1
ATOM 1494 O O B ASN A 1 186 ? 51.935 -7.255 23.320 0.50 24.97 481 ASN A O 1
ATOM 1503 N N . ASP A 1 187 ? 52.140 -7.374 25.562 1.00 24.97 482 ASP A N 1
ATOM 1504 C CA . ASP A 1 187 ? 51.225 -6.240 25.847 1.00 25.45 482 ASP A CA 1
ATOM 1505 C C . ASP A 1 187 ? 51.754 -4.928 25.251 1.00 24.61 482 ASP A C 1
ATOM 1506 O O . ASP A 1 187 ? 51.020 -4.172 24.621 1.00 23.42 482 ASP A O 1
ATOM 1511 N N . VAL A 1 188 ? 53.027 -4.665 25.486 1.00 24.57 483 VAL A N 1
ATOM 1512 C CA . VAL A 1 188 ? 53.695 -3.515 24.908 1.00 25.20 483 VAL A CA 1
ATOM 1513 C C . VAL A 1 188 ? 53.585 -3.523 23.363 1.00 25.15 483 VAL A C 1
ATOM 1514 O O . VAL A 1 188 ? 53.249 -2.517 22.773 1.00 25.13 483 VAL A O 1
ATOM 1518 N N A GLN A 1 189 ? 53.834 -4.646 22.705 0.50 24.79 484 GLN A N 1
ATOM 1519 N N B GLN A 1 189 ? 53.828 -4.678 22.749 0.50 24.86 484 GLN A N 1
ATOM 1520 C CA A GLN A 1 189 ? 53.722 -4.616 21.243 0.50 25.15 484 GLN A CA 1
ATOM 1521 C CA B GLN A 1 189 ? 53.701 -4.842 21.295 0.50 25.27 484 GLN A CA 1
ATOM 1522 C C A GLN A 1 189 ? 52.258 -4.373 20.804 0.50 25.47 484 GLN A C 1
ATOM 1523 C C B GLN A 1 189 ? 52.298 -4.411 20.841 0.50 25.59 484 GLN A C 1
ATOM 1524 O O A GLN A 1 189 ? 52.027 -3.727 19.789 0.50 24.48 484 GLN A O 1
ATOM 1525 O O B GLN A 1 189 ? 52.148 -3.676 19.868 0.50 24.45 484 GLN A O 1
ATOM 1536 N N . THR A 1 190 ? 51.296 -4.889 21.576 1.00 25.80 485 THR A N 1
ATOM 1537 C CA . THR A 1 190 ? 49.890 -4.593 21.336 1.00 27.05 485 THR A CA 1
ATOM 1538 C C . THR A 1 190 ? 49.618 -3.114 21.496 1.00 25.54 485 THR A C 1
ATOM 1539 O O . THR A 1 190 ? 48.931 -2.506 20.666 1.00 25.11 485 THR A O 1
ATOM 1543 N N . LEU A 1 191 ? 50.158 -2.510 22.557 1.00 25.88 486 LEU A N 1
ATOM 1544 C CA . LEU A 1 191 ? 50.068 -1.028 22.675 1.00 24.68 486 LEU A CA 1
ATOM 1545 C C . LEU A 1 191 ? 50.660 -0.338 21.468 1.00 25.26 486 LEU A C 1
ATOM 1546 O O . LEU A 1 191 ? 49.990 0.520 20.870 1.00 23.76 486 LEU A O 1
ATOM 1551 N N . LYS A 1 192 ? 51.893 -0.701 21.077 1.00 25.86 487 LYS A N 1
ATOM 1552 C CA . LYS A 1 192 ? 52.538 -0.022 19.936 1.00 27.14 487 LYS A CA 1
ATOM 1553 C C . LYS A 1 192 ? 51.734 -0.133 18.632 1.00 26.49 487 LYS A C 1
ATOM 1554 O O . LYS A 1 192 ? 51.580 0.853 17.902 1.00 26.73 487 LYS A O 1
ATOM 1560 N N . ASP A 1 193 ? 51.231 -1.339 18.356 1.00 26.03 488 ASP A N 1
ATOM 1561 C CA . ASP A 1 193 ? 50.376 -1.620 17.191 1.00 25.13 488 ASP A CA 1
ATOM 1562 C C . ASP A 1 193 ? 49.160 -0.737 17.161 1.00 24.70 488 ASP A C 1
ATOM 1563 O O . ASP A 1 193 ? 48.748 -0.236 16.103 1.00 24.79 488 ASP A O 1
ATOM 1568 N N . GLY A 1 194 ? 48.608 -0.538 18.348 1.00 22.88 489 GLY A N 1
ATOM 1569 C CA . GLY A 1 194 ? 47.491 0.342 18.589 1.00 22.91 489 GLY A CA 1
ATOM 1570 C C . GLY A 1 194 ? 47.895 1.813 18.674 1.00 22.04 489 GLY A C 1
ATOM 1571 O O . GLY A 1 194 ? 47.036 2.671 18.917 1.00 23.79 489 GLY A O 1
ATOM 1572 N N . ARG A 1 195 ? 49.178 2.107 18.487 1.00 21.13 490 ARG A N 1
ATOM 1573 C CA . ARG A 1 195 ? 49.652 3.489 18.518 1.00 20.87 490 ARG A CA 1
ATOM 1574 C C . ARG A 1 195 ? 49.287 4.212 19.812 1.00 19.87 490 ARG A C 1
ATOM 1575 O O . ARG A 1 195 ? 48.867 5.360 19.796 1.00 17.21 490 ARG A O 1
ATOM 1583 N N . HIS A 1 196 ? 49.442 3.529 20.940 1.00 18.77 491 HIS A N 1
ATOM 1584 C CA . HIS A 1 196 ? 49.334 4.199 22.233 1.00 18.09 491 HIS A CA 1
ATOM 1585 C C . HIS A 1 196 ? 50.529 5.164 22.289 1.00 18.47 491 HIS A C 1
ATOM 1586 O O . HIS A 1 196 ? 51.646 4.740 21.971 1.00 19.83 491 HIS A O 1
ATOM 1593 N N . PRO A 1 197 ? 50.310 6.452 22.665 1.00 18.18 492 PRO A N 1
ATOM 1594 C CA . PRO A 1 197 ? 51.411 7.438 22.621 1.00 18.90 492 PRO A CA 1
ATOM 1595 C C . PRO A 1 197 ? 52.648 7.152 23.510 1.00 19.63 492 PRO A C 1
ATOM 1596 O O . PRO A 1 197 ? 53.735 7.681 23.212 1.00 18.06 492 PRO A O 1
ATOM 1600 N N . GLN A 1 198 ? 52.492 6.365 24.583 1.00 20.60 493 GLN A N 1
ATOM 1601 C CA . GLN A 1 198 ? 53.649 5.989 25.418 1.00 22.02 493 GLN A CA 1
ATOM 1602 C C . GLN A 1 198 ? 54.131 4.548 25.203 1.00 21.90 493 GLN A C 1
ATOM 1603 O O . GLN A 1 198 ? 54.905 4.020 26.004 1.00 21.48 493 GLN A O 1
ATOM 1609 N N . GLY A 1 199 ? 53.674 3.916 24.128 1.00 22.09 494 GLY A N 1
ATOM 1610 C CA . GLY A 1 199 ? 54.091 2.534 23.802 1.00 21.97 494 GLY A CA 1
ATOM 1611 C C . GLY A 1 199 ? 55.593 2.358 24.032 1.00 23.04 494 GLY A C 1
ATOM 1612 O O . GLY A 1 199 ? 56.034 1.405 24.687 1.00 23.07 494 GLY A O 1
ATOM 1613 N N . GLU A 1 200 ? 56.378 3.273 23.486 1.00 22.32 495 GLU A N 1
ATOM 1614 C CA . GLU A 1 200 ? 57.834 3.187 23.570 1.00 23.45 495 GLU A CA 1
ATOM 1615 C C . GLU A 1 200 ? 58.339 3.286 25.014 1.00 23.73 495 GLU A C 1
ATOM 1616 O O . GLU A 1 200 ? 59.169 2.458 25.405 1.00 23.07 495 GLU A O 1
ATOM 1622 N N . GLN A 1 201 ? 57.845 4.280 25.786 1.00 22.56 496 GLN A N 1
ATOM 1623 C CA . GLN A 1 201 ? 58.188 4.392 27.215 1.00 23.17 496 GLN A CA 1
ATOM 1624 C C . GLN A 1 201 ? 57.945 3.116 28.015 1.00 22.42 496 GLN A C 1
ATOM 1625 O O . GLN A 1 201 ? 58.750 2.736 28.869 1.00 21.92 496 GLN A O 1
ATOM 1631 N N . MET A 1 202 ? 56.813 2.469 27.760 1.00 22.85 497 MET A N 1
ATOM 1632 C CA . MET A 1 202 ? 56.474 1.196 28.408 1.00 23.92 497 MET A CA 1
ATOM 1633 C C . MET A 1 202 ? 57.379 0.059 28.002 1.00 23.55 497 MET A C 1
ATOM 1634 O O . MET A 1 202 ? 57.641 -0.808 28.822 1.00 23.09 497 MET A O 1
ATOM 1639 N N . TYR A 1 203 ? 57.822 0.056 26.738 1.00 23.46 498 TYR A N 1
ATOM 1640 C CA . TYR A 1 203 ? 58.800 -0.926 26.262 1.00 23.39 498 TYR A CA 1
ATOM 1641 C C . TYR A 1 203 ? 60.060 -0.845 27.128 1.00 24.23 498 TYR A C 1
ATOM 1642 O O . TYR A 1 203 ? 60.559 -1.860 27.606 1.00 23.14 498 TYR A O 1
ATOM 1651 N N . ARG A 1 204 ? 60.602 0.377 27.272 1.00 26.02 499 ARG A N 1
ATOM 1652 C CA . ARG A 1 204 ? 61.812 0.577 28.078 1.00 26.91 499 ARG A CA 1
ATOM 1653 C C . ARG A 1 204 ? 61.659 0.093 29.524 1.00 27.21 499 ARG A C 1
ATOM 1654 O O . ARG A 1 204 ? 62.570 -0.588 30.023 1.00 27.78 499 ARG A O 1
ATOM 1662 N N . ARG A 1 205 ? 60.527 0.345 30.156 1.00 26.54 500 ARG A N 1
ATOM 1663 C CA . ARG A 1 205 ? 60.300 -0.217 31.483 1.00 26.22 500 ARG A CA 1
ATOM 1664 C C . ARG A 1 205 ? 60.272 -1.731 31.561 1.00 24.72 500 ARG A C 1
ATOM 1665 O O . ARG A 1 205 ? 60.699 -2.306 32.512 1.00 23.80 500 ARG A O 1
ATOM 1673 N N . VAL A 1 206 ? 59.665 -2.360 30.586 1.00 23.83 501 VAL A N 1
ATOM 1674 C CA . VAL A 1 206 ? 59.645 -3.781 30.575 1.00 20.68 501 VAL A CA 1
ATOM 1675 C C . VAL A 1 206 ? 61.078 -4.279 30.258 1.00 22.16 501 VAL A C 1
ATOM 1676 O O . VAL A 1 206 ? 61.535 -5.308 30.814 1.00 21.87 501 VAL A O 1
ATOM 1680 N N . TYR A 1 207 ? 61.768 -3.595 29.348 1.00 21.15 502 TYR A N 1
ATOM 1681 C CA . TYR A 1 207 ? 63.151 -3.993 28.994 1.00 22.24 502 TYR A CA 1
ATOM 1682 C C . TYR A 1 207 ? 64.003 -4.001 30.279 1.00 21.76 502 TYR A C 1
ATOM 1683 O O . TYR A 1 207 ? 64.865 -4.848 30.447 1.00 20.24 502 TYR A O 1
ATOM 1692 N N . ARG A 1 208 ? 63.752 -3.022 31.160 1.00 19.69 503 ARG A N 1
ATOM 1693 C CA . ARG A 1 208 ? 64.410 -2.946 32.444 1.00 19.16 503 ARG A CA 1
ATOM 1694 C C . ARG A 1 208 ? 64.218 -4.143 33.344 1.00 19.00 503 ARG A C 1
ATOM 1695 O O . ARG A 1 208 ? 65.179 -4.598 33.962 1.00 18.24 503 ARG A O 1
ATOM 1703 N N . LEU A 1 209 ? 62.987 -4.650 33.442 1.00 17.49 504 LEU A N 1
ATOM 1704 C CA . LEU A 1 209 ? 62.719 -5.817 34.245 1.00 17.39 504 LEU A CA 1
ATOM 1705 C C . LEU A 1 209 ? 63.443 -7.004 33.640 1.00 17.91 504 LEU A C 1
ATOM 1706 O O . LEU A 1 209 ? 63.911 -7.884 34.374 1.00 17.39 504 LEU A O 1
ATOM 1711 N N . HIS A 1 210 ? 63.434 -7.088 32.304 1.00 17.27 505 HIS A N 1
ATOM 1712 C CA . HIS A 1 210 ? 64.189 -8.110 31.589 1.00 18.38 505 HIS A CA 1
ATOM 1713 C C . HIS A 1 210 ? 65.687 -8.038 31.946 1.00 18.77 505 HIS A C 1
ATOM 1714 O O . HIS A 1 210 ? 66.328 -9.052 32.210 1.00 17.95 505 HIS A O 1
ATOM 1721 N N . LYS A 1 211 ? 66.247 -6.833 31.957 1.00 18.03 506 LYS A N 1
ATOM 1722 C CA . LYS A 1 211 ? 67.642 -6.665 32.395 1.00 19.18 506 LYS A CA 1
ATOM 1723 C C . LYS A 1 211 ? 67.870 -7.234 33.803 1.00 19.27 506 LYS A C 1
ATOM 1724 O O . LYS A 1 211 ? 68.862 -7.910 34.041 1.00 19.25 506 LYS A O 1
ATOM 1730 N N . ARG A 1 212 ? 66.992 -6.904 34.718 1.00 19.54 507 ARG A N 1
ATOM 1731 C CA . ARG A 1 212 ? 67.016 -7.428 36.041 1.00 18.40 507 ARG A CA 1
ATOM 1732 C C . ARG A 1 212 ? 66.941 -8.938 36.071 1.00 16.57 507 ARG A C 1
ATOM 1733 O O . ARG A 1 212 ? 67.638 -9.562 36.797 1.00 15.25 507 ARG A O 1
ATOM 1741 N N . LEU A 1 213 ? 66.045 -9.495 35.292 1.00 15.88 508 LEU A N 1
ATOM 1742 C CA . LEU A 1 213 ? 65.963 -10.926 35.148 1.00 14.61 508 LEU A CA 1
ATOM 1743 C C . LEU A 1 213 ? 67.302 -11.565 34.708 1.00 14.64 508 LEU A C 1
ATOM 1744 O O . LEU A 1 213 ? 67.741 -12.608 35.247 1.00 13.16 508 LEU A O 1
ATOM 1749 N N . VAL A 1 214 ? 67.914 -11.009 33.675 1.00 13.64 509 VAL A N 1
ATOM 1750 C CA . VAL A 1 214 ? 69.182 -11.590 33.163 1.00 13.98 509 VAL A CA 1
ATOM 1751 C C . VAL A 1 214 ? 70.263 -11.518 34.273 1.00 13.56 509 VAL A C 1
ATOM 1752 O O . VAL A 1 214 ? 71.006 -12.480 34.485 1.00 14.82 509 VAL A O 1
ATOM 1756 N N . ALA A 1 215 ? 70.355 -10.369 34.949 1.00 12.31 510 ALA A N 1
ATOM 1757 C CA . ALA A 1 215 ? 71.308 -10.189 36.036 1.00 12.33 510 ALA A CA 1
ATOM 1758 C C . ALA A 1 215 ? 71.140 -11.251 37.134 1.00 11.86 510 ALA A C 1
ATOM 1759 O O . ALA A 1 215 ? 72.118 -11.878 37.570 1.00 9.53 510 ALA A O 1
ATOM 1761 N N . ILE A 1 216 ? 69.901 -11.473 37.549 1.00 11.62 511 ILE A N 1
ATOM 1762 C CA . ILE A 1 216 ? 69.609 -12.467 38.592 1.00 12.03 511 ILE A CA 1
ATOM 1763 C C . ILE A 1 216 ? 69.892 -13.891 38.115 1.00 12.00 511 ILE A C 1
ATOM 1764 O O . ILE A 1 216 ? 70.435 -14.693 38.885 1.00 11.54 511 ILE A O 1
ATOM 1769 N N . ARG A 1 217 ? 69.535 -14.204 36.868 1.00 11.18 512 ARG A N 1
ATOM 1770 C CA . ARG A 1 217 ? 69.749 -15.553 36.328 1.00 13.04 512 ARG A CA 1
ATOM 1771 C C . ARG A 1 217 ? 71.273 -15.822 36.142 1.00 12.31 512 ARG A C 1
ATOM 1772 O O . ARG A 1 217 ? 71.725 -16.921 36.337 1.00 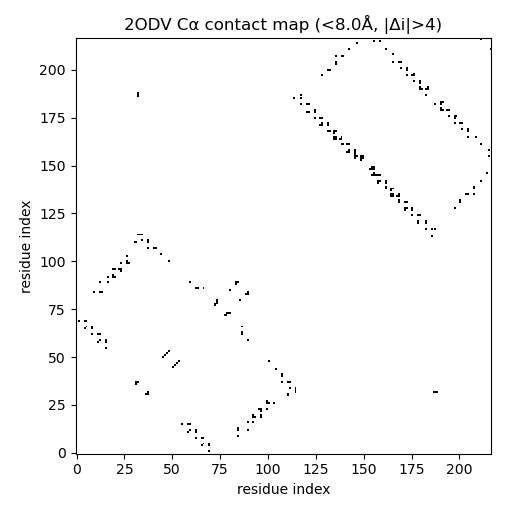12.90 512 ARG A O 1
ATOM 1780 N N . THR A 1 218 ? 72.031 -14.797 35.733 1.00 12.42 513 THR A N 1
ATOM 1781 C CA . THR A 1 218 ? 73.499 -14.930 35.623 1.00 11.21 513 THR A CA 1
ATOM 1782 C C . THR A 1 218 ? 74.099 -15.259 36.980 1.00 11.39 513 THR A C 1
ATOM 1783 O O . THR A 1 218 ? 74.869 -16.209 37.099 1.00 11.20 513 THR A O 1
ATOM 1787 N N . GLU A 1 219 ? 73.725 -14.503 38.009 1.00 11.73 514 GLU A N 1
ATOM 1788 C CA . GLU A 1 219 ? 74.241 -14.718 39.368 1.00 13.37 514 GLU A CA 1
ATOM 1789 C C . GLU A 1 219 ? 73.936 -16.116 39.860 1.00 13.70 514 GLU A C 1
ATOM 1790 O O . GLU A 1 219 ? 74.797 -16.808 40.459 1.00 13.87 514 GLU A O 1
ATOM 1796 N N . TYR A 1 220 ? 72.722 -16.542 39.554 1.00 12.89 515 TYR A N 1
ATOM 1797 C CA . TYR A 1 220 ? 72.219 -17.835 39.957 1.00 13.61 515 TYR A CA 1
ATOM 1798 C C . TYR A 1 220 ? 73.072 -18.912 39.280 1.00 13.18 515 TYR A C 1
ATOM 1799 O O . TYR A 1 220 ? 73.531 -19.874 39.934 1.00 12.50 515 TYR A O 1
ATOM 1808 N N . ASN A 1 221 ? 73.315 -18.729 37.980 1.00 13.99 516 ASN A N 1
ATOM 1809 C CA . ASN A 1 221 ? 74.113 -19.703 37.204 1.00 14.76 516 ASN A CA 1
ATOM 1810 C C . ASN A 1 221 ? 75.543 -19.791 37.724 1.00 15.22 516 ASN A C 1
ATOM 1811 O O . ASN A 1 221 ? 76.162 -20.885 37.701 1.00 16.22 516 ASN A O 1
ATOM 1816 N N . LEU A 1 222 ? 76.055 -18.663 38.213 1.00 15.18 517 LEU A N 1
ATOM 1817 C CA . LEU A 1 222 ? 77.414 -18.584 38.772 1.00 17.25 517 LEU A CA 1
ATOM 1818 C C . LEU A 1 222 ? 77.545 -19.265 40.125 1.00 18.69 517 LEU A C 1
ATOM 1819 O O . LEU A 1 222 ? 78.539 -19.924 40.383 1.00 17.91 517 LEU A O 1
ATOM 1824 N N . ARG A 1 223 ? 76.538 -19.081 40.977 1.00 20.26 518 ARG A N 1
ATOM 1825 C CA . ARG A 1 223 ? 76.595 -19.423 42.399 1.00 22.35 518 ARG A CA 1
ATOM 1826 C C . ARG A 1 223 ? 75.974 -20.767 42.749 1.00 23.72 518 ARG A C 1
ATOM 1827 O O . ARG A 1 223 ? 76.455 -21.443 43.653 1.00 23.99 518 ARG A O 1
ATOM 1835 N N . LEU A 1 224 ? 74.878 -21.117 42.071 1.00 26.00 519 LEU A N 1
ATOM 1836 C CA . LEU A 1 224 ? 74.095 -22.317 42.406 1.00 28.09 519 LEU A CA 1
ATOM 1837 C C . LEU A 1 224 ? 74.065 -23.392 41.302 1.00 29.57 519 LEU A C 1
ATOM 1838 O O . LEU A 1 224 ? 73.684 -24.539 41.564 1.00 30.32 519 LEU A O 1
ATOM 1843 N 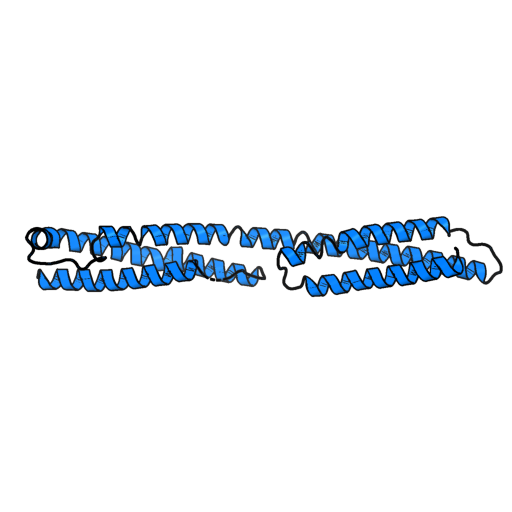N . LYS A 1 225 ? 74.508 -23.035 40.096 1.00 30.58 520 LYS A N 1
ATOM 1844 C CA . LYS A 1 225 ? 74.550 -23.975 38.975 1.00 31.19 520 LYS A CA 1
ATOM 1845 C C . LYS A 1 225 ? 75.921 -23.965 38.307 1.00 31.48 520 LYS A C 1
ATOM 1846 O O . LYS A 1 225 ? 76.959 -24.061 38.966 1.00 32.02 520 LYS A O 1
#

B-factor: mean 25.41, std 7.49, range [8.77, 65.63]

CATH classification: 1.20.58.60 (+1 more: 1.20.58.60)

Secondary structure (DSSP, 8-state):
-HHHHHHHHHHHHHHHHHHHHHHHHHHH----SSHHHHHHHHHHHHHIIIIIHHHHHHHHHHHHHHHHHHHHHHHTTSS-PPTT-SHHHHHHHHHHHHHHHHHHHHHHHHHHHHHHHHHHHHHHHHHHHHHHHHHHHHHHHHHHHHHHHTTTT---S-HHHHHHHHHHHHHHHHHHHHHHHHHHHTT-TTHHHHHHHHHHHHHHHHHHHHHHHHHT-

Organism: Homo sapiens (NCBI:txid9606)

Nearest PDB structures (foldseek):
  2odv-assembly1_A  TM=1.005E+00  e=2.353E-27  Homo sapiens
  2odu-assembly1_A  TM=1.003E+00  e=4.830E-26  Homo sapiens
  7ank-assembly1_A  TM=7.669E-01  e=1.965E-05  Homo sapiens
  1g8x-assembly1_B  TM=7.399E-01  e=1.169E-04  Dictyostelium discoideum
  7a8t-assembly1_A  TM=6.392E-01  e=1.261E-03  Homo sapiens